Protein AF-A0A9W8YF49-F1 (afdb_monomer_lite)

Radius of gyration: 20.02 Å; chains: 1; bounding box: 45×40×52 Å

Structure (mmCIF, N/CA/C/O backbone):
data_AF-A0A9W8YF49-F1
#
_entry.id   AF-A0A9W8YF49-F1
#
loop_
_atom_site.group_PDB
_atom_site.id
_atom_site.type_symbol
_atom_site.label_atom_id
_atom_site.label_alt_id
_atom_site.label_comp_id
_atom_site.label_asym_id
_atom_site.label_entity_id
_atom_site.label_seq_id
_atom_site.pdbx_PDB_ins_code
_atom_site.Cartn_x
_atom_site.Cartn_y
_atom_site.Cartn_z
_atom_site.occupancy
_atom_site.B_iso_or_equiv
_atom_site.auth_seq_id
_atom_site.auth_comp_id
_atom_site.auth_asym_id
_atom_site.auth_atom_id
_atom_site.pdbx_PDB_model_num
ATOM 1 N N . MET A 1 1 ? -5.970 -4.754 0.853 1.00 77.06 1 MET A N 1
ATOM 2 C CA . MET A 1 1 ? -6.641 -3.494 1.248 1.00 77.06 1 MET A CA 1
ATOM 3 C C . MET A 1 1 ? -7.771 -3.787 2.220 1.00 77.06 1 MET A C 1
ATOM 5 O O . MET A 1 1 ? -8.257 -4.914 2.236 1.00 77.06 1 MET A O 1
ATOM 9 N N . GLY A 1 2 ? -8.170 -2.792 3.009 1.00 84.31 2 GLY A N 1
ATOM 10 C CA . GLY A 1 2 ? -9.180 -2.858 4.066 1.00 84.31 2 GLY A CA 1
ATOM 11 C C . GLY A 1 2 ? -10.439 -2.032 3.796 1.00 84.31 2 GLY A C 1
ATOM 12 O O . GLY A 1 2 ? -11.011 -1.509 4.737 1.00 84.31 2 GLY A O 1
ATOM 13 N N . SER A 1 3 ? -10.888 -1.872 2.551 1.00 92.50 3 SER A N 1
ATOM 14 C CA . SER A 1 3 ? -12.139 -1.161 2.240 1.00 92.50 3 SER A CA 1
ATOM 15 C C . SER A 1 3 ? -13.389 -1.880 2.772 1.00 92.50 3 SER A C 1
ATOM 17 O O . SER A 1 3 ? -13.449 -3.110 2.800 1.00 92.50 3 SER A O 1
ATOM 19 N N . ARG A 1 4 ? -14.435 -1.116 3.113 1.00 94.50 4 ARG A N 1
ATOM 20 C CA . ARG A 1 4 ? -15.766 -1.660 3.439 1.00 94.50 4 ARG A CA 1
ATOM 21 C C . ARG A 1 4 ? -16.476 -2.199 2.202 1.00 94.50 4 ARG A C 1
ATOM 23 O O . ARG A 1 4 ? -16.512 -1.523 1.175 1.00 94.50 4 ARG A O 1
ATOM 30 N N . LYS A 1 5 ? -17.125 -3.358 2.322 1.00 95.31 5 LYS A N 1
ATOM 31 C CA . LYS A 1 5 ? -18.008 -3.915 1.283 1.00 95.31 5 LYS A CA 1
ATOM 32 C C . LYS A 1 5 ? -19.136 -2.959 0.923 1.00 95.31 5 LYS A C 1
ATOM 34 O O . LYS A 1 5 ? -19.460 -2.780 -0.248 1.00 95.31 5 LYS A O 1
ATOM 39 N N . ASP A 1 6 ? -19.688 -2.314 1.941 1.00 95.56 6 ASP A N 1
ATOM 40 C CA . ASP A 1 6 ? -20.773 -1.350 1.848 1.00 95.56 6 ASP A CA 1
ATOM 41 C C . ASP A 1 6 ? -20.257 0.095 1.782 1.00 95.56 6 ASP A C 1
ATOM 43 O O . ASP A 1 6 ? -20.729 0.959 2.513 1.00 95.56 6 ASP A O 1
ATOM 47 N N . TRP A 1 7 ? -19.279 0.381 0.914 1.00 95.19 7 TRP A N 1
ATOM 48 C CA . TRP A 1 7 ? -18.617 1.696 0.821 1.00 95.19 7 TRP A CA 1
ATOM 49 C C . TRP A 1 7 ? -19.581 2.888 0.646 1.00 95.19 7 TRP A C 1
ATOM 51 O O . TRP A 1 7 ? -19.250 4.010 1.006 1.00 95.19 7 TRP A O 1
ATOM 61 N N . TRP A 1 8 ? -20.795 2.672 0.136 1.00 94.69 8 TRP A N 1
ATOM 62 C CA . TRP A 1 8 ? -21.832 3.709 0.040 1.00 94.69 8 TRP A CA 1
ATOM 63 C C . TRP A 1 8 ? -22.459 4.096 1.391 1.00 94.69 8 TRP A C 1
ATOM 65 O O . TRP A 1 8 ? -23.172 5.092 1.462 1.00 94.69 8 TRP A O 1
ATOM 75 N N . ASN A 1 9 ? -22.195 3.324 2.446 1.00 96.12 9 ASN A N 1
ATOM 76 C CA . ASN A 1 9 ? -22.523 3.612 3.843 1.00 96.12 9 ASN A CA 1
ATOM 77 C C . ASN A 1 9 ? -21.294 4.121 4.621 1.00 96.12 9 ASN A C 1
ATOM 79 O O . ASN A 1 9 ? -21.232 3.962 5.842 1.00 96.12 9 ASN A O 1
ATOM 83 N N . LEU A 1 10 ? -20.271 4.637 3.932 1.00 96.94 10 LEU A N 1
ATOM 84 C CA . LEU A 1 10 ? -19.232 5.451 4.564 1.00 96.94 10 LEU A CA 1
ATOM 85 C C . LEU A 1 10 ? -19.816 6.822 4.954 1.00 96.94 10 LEU A C 1
ATOM 87 O O . LEU A 1 10 ? -20.863 7.214 4.424 1.00 96.94 10 LEU A O 1
ATOM 91 N N . PRO A 1 11 ? -19.159 7.580 5.853 1.00 97.56 11 PRO A N 1
ATOM 92 C CA . PRO A 1 11 ? -19.595 8.935 6.172 1.00 97.56 11 PRO A CA 1
ATOM 93 C C . PRO A 1 11 ? -19.751 9.792 4.905 1.00 97.56 11 PRO A C 1
ATOM 95 O O . PRO A 1 11 ? -18.958 9.629 3.971 1.00 97.56 11 PRO A O 1
ATOM 98 N N . PRO A 1 12 ? -20.740 10.709 4.848 1.00 97.00 12 PRO A N 1
ATOM 99 C CA . PRO A 1 12 ? -21.089 11.419 3.614 1.00 97.00 12 PRO A CA 1
ATOM 100 C C . PRO A 1 12 ? -19.900 12.083 2.914 1.00 97.00 12 PRO A C 1
ATOM 102 O O . PRO A 1 12 ? -19.741 11.922 1.709 1.00 97.00 12 PRO A O 1
ATOM 105 N N . VAL A 1 13 ? -19.006 12.722 3.676 1.00 95.81 13 VAL A N 1
ATOM 106 C CA . VAL A 1 13 ? -17.803 13.380 3.139 1.00 95.81 13 VAL A CA 1
ATOM 107 C C . VAL A 1 13 ? -16.868 12.410 2.403 1.00 95.81 13 VAL A C 1
ATOM 109 O O . VAL A 1 13 ? -16.225 12.779 1.424 1.00 95.81 13 VAL A O 1
ATOM 112 N N . VAL A 1 14 ? -16.808 11.149 2.840 1.00 95.75 14 VAL A N 1
ATOM 113 C CA . VAL A 1 14 ? -15.970 10.110 2.228 1.00 95.75 14 VAL A CA 1
ATOM 114 C C . VAL A 1 14 ? -16.617 9.588 0.955 1.00 95.75 14 VAL A C 1
ATOM 116 O O . VAL A 1 14 ? -15.927 9.410 -0.046 1.00 95.75 14 VAL A O 1
ATOM 119 N N . VAL A 1 15 ? -17.936 9.369 0.969 1.00 94.81 15 VAL A N 1
ATOM 120 C CA . VAL A 1 15 ? -18.681 8.977 -0.235 1.00 94.81 15 VAL A CA 1
ATOM 121 C C . VAL A 1 15 ? -18.549 10.068 -1.294 1.00 94.81 15 VAL A C 1
ATOM 123 O O . VAL A 1 15 ? -18.151 9.773 -2.415 1.00 94.81 15 VAL A O 1
ATOM 126 N N . GLU A 1 16 ? -18.768 11.332 -0.930 1.00 93.44 16 GLU A N 1
ATOM 127 C CA . GLU A 1 16 ? -18.572 12.477 -1.824 1.00 93.44 16 GLU A CA 1
ATOM 128 C C . GLU A 1 16 ? -17.141 12.530 -2.375 1.00 93.44 16 GLU A C 1
ATOM 130 O O . GLU A 1 16 ? -16.959 12.693 -3.580 1.00 93.44 16 GLU A O 1
ATOM 135 N N . ALA A 1 17 ? -16.120 12.319 -1.537 1.00 91.38 17 ALA A N 1
ATOM 136 C CA . ALA A 1 17 ? -14.727 12.285 -1.980 1.00 91.38 17 ALA A CA 1
ATOM 137 C C . ALA A 1 17 ? -14.438 11.122 -2.942 1.00 91.38 17 ALA A C 1
ATOM 139 O O . ALA A 1 17 ? -13.774 11.325 -3.955 1.00 91.38 17 ALA A O 1
ATOM 140 N N . ILE A 1 18 ? -14.955 9.920 -2.677 1.00 90.81 18 ILE A N 1
ATOM 141 C CA . ILE A 1 18 ? -14.860 8.770 -3.590 1.00 90.81 18 ILE A CA 1
ATOM 142 C C . ILE A 1 18 ? -15.496 9.107 -4.942 1.00 90.81 18 ILE A C 1
ATOM 144 O O . ILE A 1 18 ? -14.963 8.745 -5.994 1.00 90.81 18 ILE A O 1
ATOM 148 N N . GLU A 1 19 ? -16.644 9.783 -4.921 1.00 86.62 19 GLU A N 1
ATOM 149 C CA . GLU A 1 19 ? -17.384 10.117 -6.129 1.00 86.62 19 GLU A CA 1
ATOM 150 C C . GLU A 1 19 ? -16.769 11.285 -6.913 1.00 86.62 19 GLU A C 1
ATOM 152 O O . GLU A 1 19 ? -16.833 11.267 -8.144 1.00 86.62 19 GLU A O 1
ATOM 157 N N . ALA A 1 20 ? -16.141 12.246 -6.231 1.00 84.81 20 ALA A N 1
ATOM 158 C CA . ALA A 1 20 ? -15.564 13.453 -6.822 1.00 84.81 20 ALA A CA 1
ATOM 159 C C . ALA A 1 20 ? -14.078 13.317 -7.197 1.00 84.81 20 ALA A C 1
ATOM 161 O O . ALA A 1 20 ? -13.683 13.788 -8.260 1.00 84.81 20 ALA A O 1
ATOM 162 N N . LYS A 1 21 ? -13.249 12.639 -6.387 1.00 79.50 21 LYS A N 1
ATOM 163 C CA . LYS A 1 21 ? -11.789 12.499 -6.599 1.00 79.50 21 LYS A CA 1
ATOM 164 C C . LYS A 1 21 ? -11.408 11.391 -7.591 1.00 79.50 21 LYS A C 1
ATOM 166 O O . LYS A 1 21 ? -10.312 10.838 -7.543 1.00 79.50 21 LYS A O 1
ATOM 171 N N . GLY A 1 22 ? -12.325 11.036 -8.490 1.00 67.88 22 GLY A N 1
ATOM 172 C CA . GLY A 1 22 ? -12.015 10.221 -9.661 1.00 67.88 22 GLY A CA 1
ATOM 173 C C . GLY A 1 22 ? -11.620 8.769 -9.381 1.00 67.88 22 GLY A C 1
ATOM 174 O O . GLY A 1 22 ? -10.894 8.203 -10.200 1.00 67.88 22 GLY A O 1
ATOM 175 N N . VAL A 1 23 ? -12.088 8.142 -8.288 1.00 84.19 23 VAL A N 1
ATOM 176 C CA . VAL A 1 23 ? -11.852 6.702 -8.071 1.00 84.19 23 VAL A CA 1
ATOM 177 C C . VAL A 1 23 ? -12.491 5.924 -9.231 1.00 84.19 23 VAL A C 1
ATOM 179 O O . VAL A 1 23 ? -13.719 5.896 -9.361 1.00 84.19 23 VAL A O 1
ATOM 182 N N . PRO A 1 24 ? -11.687 5.302 -10.114 1.00 82.12 24 PRO A N 1
ATOM 183 C CA . PRO A 1 24 ? -12.167 4.875 -11.425 1.00 82.12 24 PRO A CA 1
ATOM 184 C C . PRO A 1 24 ? -13.034 3.615 -11.374 1.00 82.12 24 PRO A C 1
ATOM 186 O O . PRO A 1 24 ? -13.797 3.349 -12.306 1.00 82.12 24 PRO A O 1
ATOM 189 N N . GLY A 1 25 ? -12.897 2.836 -10.307 1.00 90.00 25 GLY A N 1
ATOM 190 C CA . GLY A 1 25 ? -13.729 1.684 -10.046 1.00 90.00 25 GLY A CA 1
ATOM 191 C C . GLY A 1 25 ? -13.557 1.181 -8.624 1.00 90.00 25 GLY A C 1
ATOM 192 O O . GLY A 1 25 ? -12.469 1.242 -8.058 1.00 90.00 25 GLY A O 1
ATOM 193 N N . ILE A 1 26 ? -14.657 0.709 -8.048 1.00 92.81 26 ILE A N 1
ATOM 194 C CA . ILE A 1 26 ? -14.716 0.170 -6.691 1.00 92.81 26 ILE A CA 1
ATOM 195 C C . ILE A 1 26 ? -15.610 -1.055 -6.726 1.00 92.81 26 ILE A C 1
ATOM 197 O O . ILE A 1 26 ? -16.793 -0.961 -7.056 1.00 92.81 26 ILE A O 1
ATOM 201 N N . ARG A 1 27 ? -15.052 -2.199 -6.344 1.00 94.19 27 ARG A N 1
ATOM 202 C CA . ARG A 1 27 ? -15.807 -3.421 -6.101 1.00 94.19 27 ARG A CA 1
ATOM 203 C C . ARG A 1 27 ? -15.170 -4.157 -4.938 1.00 94.19 27 ARG A C 1
ATOM 205 O O . ARG A 1 27 ? -14.027 -4.587 -5.030 1.00 94.19 27 ARG A O 1
ATOM 212 N N . ILE A 1 28 ? -15.936 -4.306 -3.869 1.00 94.50 28 ILE A N 1
ATOM 213 C CA . ILE A 1 28 ? -15.541 -5.068 -2.693 1.00 94.50 28 ILE A CA 1
ATOM 214 C C . ILE A 1 28 ? -16.595 -6.142 -2.494 1.00 94.50 28 ILE A C 1
ATOM 216 O O . ILE A 1 28 ? -17.770 -5.833 -2.317 1.00 94.50 28 ILE A O 1
ATOM 220 N N . ASP A 1 29 ? -16.186 -7.404 -2.565 1.00 93.25 29 ASP A N 1
ATOM 221 C CA . ASP A 1 29 ? -17.120 -8.526 -2.444 1.00 93.25 29 ASP A CA 1
ATOM 222 C C . ASP A 1 29 ? -17.289 -8.984 -0.978 1.00 93.25 29 ASP A C 1
ATOM 224 O O . ASP A 1 29 ? -18.298 -9.614 -0.641 1.00 93.25 29 ASP A O 1
ATOM 228 N N . LYS A 1 30 ? -16.320 -8.674 -0.101 1.00 94.06 30 LYS A N 1
ATOM 229 C CA . LYS A 1 30 ? -16.270 -9.105 1.306 1.00 94.06 30 LYS A CA 1
ATOM 230 C C . LYS A 1 30 ? -15.676 -8.031 2.217 1.00 94.06 30 LYS A C 1
ATOM 232 O O . LYS A 1 30 ? -14.663 -7.433 1.865 1.00 94.06 30 LYS A O 1
ATOM 237 N N . ASP A 1 31 ? -16.261 -7.851 3.397 1.00 95.06 31 ASP A N 1
ATOM 238 C CA . ASP A 1 31 ? -15.638 -7.126 4.507 1.00 95.06 31 ASP A CA 1
ATOM 239 C C . ASP A 1 31 ? -14.461 -7.926 5.094 1.00 95.06 31 ASP A C 1
ATOM 241 O O . ASP A 1 31 ? -14.408 -9.154 4.997 1.00 95.06 31 ASP A O 1
ATOM 245 N N . ILE A 1 32 ? -13.547 -7.246 5.795 1.00 95.00 32 ILE A N 1
ATOM 246 C CA . ILE A 1 32 ? -12.424 -7.905 6.488 1.00 95.00 32 ILE A CA 1
ATOM 247 C C . ILE A 1 32 ? -12.911 -8.961 7.489 1.00 95.00 32 ILE A C 1
ATOM 249 O O . ILE A 1 32 ? -12.322 -10.032 7.571 1.00 95.00 32 ILE A O 1
ATOM 253 N N . SER A 1 33 ? -14.020 -8.720 8.195 1.00 95.06 33 SER A N 1
ATOM 254 C CA . SER A 1 33 ? -14.610 -9.712 9.110 1.00 95.06 33 SER A CA 1
ATOM 255 C C . SER A 1 33 ? -15.072 -10.992 8.391 1.00 95.06 33 SER A C 1
ATOM 257 O O . SER A 1 33 ? -14.883 -12.095 8.907 1.00 95.06 33 SER A O 1
ATOM 259 N N . GLU A 1 34 ? -15.620 -10.867 7.176 1.00 95.44 34 GLU A N 1
ATOM 260 C CA . GLU A 1 34 ? -15.976 -12.006 6.322 1.00 95.44 34 GLU A CA 1
ATOM 261 C C . GLU A 1 34 ? -14.715 -12.718 5.812 1.00 95.44 34 GLU A C 1
ATOM 263 O O . GLU A 1 34 ? -14.677 -13.947 5.792 1.00 95.44 34 GLU A O 1
ATOM 268 N N . ILE A 1 35 ? -13.672 -11.968 5.430 1.00 94.75 35 ILE A N 1
ATOM 269 C CA . ILE A 1 35 ? -12.381 -12.533 5.011 1.00 94.75 35 ILE A CA 1
ATOM 270 C C . ILE A 1 35 ? -11.770 -13.342 6.158 1.00 94.75 35 ILE A C 1
ATOM 272 O O . ILE A 1 35 ? -11.504 -14.522 5.957 1.00 94.75 35 ILE A O 1
ATOM 276 N N . LEU A 1 36 ? -11.636 -12.775 7.360 1.00 95.44 36 LEU A N 1
ATOM 277 C CA . LEU A 1 36 ? -11.134 -13.477 8.552 1.00 95.44 36 LEU A CA 1
ATOM 278 C C . LEU A 1 36 ? -11.906 -14.774 8.817 1.00 95.44 36 LEU A C 1
ATOM 280 O O . LEU A 1 36 ? -11.300 -15.834 8.970 1.00 95.44 36 LEU A O 1
ATOM 284 N N . SER A 1 37 ? -13.238 -14.712 8.740 1.00 94.50 37 SER A N 1
ATOM 285 C CA . SER A 1 37 ? -14.099 -15.882 8.936 1.00 94.50 37 SER A CA 1
ATOM 286 C C . SER A 1 37 ? -13.843 -16.986 7.901 1.00 94.50 37 SER A C 1
ATOM 288 O O . SER A 1 37 ? -13.934 -18.164 8.236 1.00 94.50 37 SER A O 1
ATOM 290 N N . THR A 1 38 ? -13.483 -16.648 6.653 1.00 93.44 38 THR A N 1
ATOM 291 C CA . THR A 1 38 ? -13.105 -17.664 5.644 1.00 93.44 38 THR A CA 1
ATOM 292 C C . THR A 1 38 ? -11.815 -18.402 5.986 1.00 93.44 38 THR A C 1
ATOM 294 O O . THR A 1 38 ? -11.613 -19.508 5.494 1.00 93.44 38 THR A O 1
ATOM 297 N N . GLY A 1 39 ? -10.968 -17.809 6.828 1.00 94.12 39 GLY A N 1
ATOM 298 C CA . GLY A 1 39 ? -9.789 -18.448 7.402 1.00 94.12 39 GLY A CA 1
ATOM 299 C C . GLY A 1 39 ? -9.982 -19.000 8.795 1.00 94.12 39 GLY A C 1
ATOM 300 O O . GLY A 1 39 ? -8.990 -19.195 9.486 1.00 94.12 39 GLY A O 1
ATOM 301 N N . GLU A 1 40 ? -11.233 -19.205 9.213 1.00 95.12 40 GLU A N 1
ATOM 302 C CA . GLU A 1 40 ? -11.573 -19.744 10.532 1.00 95.12 40 GLU A CA 1
ATOM 303 C C . GLU A 1 40 ? -11.069 -18.868 11.699 1.00 95.12 40 GLU A C 1
ATOM 305 O O . GLU A 1 40 ? -10.953 -19.333 12.831 1.00 95.12 40 GLU A O 1
ATOM 310 N N . VAL A 1 41 ? -10.815 -17.578 11.443 1.00 95.62 41 VAL A N 1
ATOM 311 C CA . VAL A 1 41 ? -10.494 -16.583 12.471 1.00 95.62 41 VAL A CA 1
ATOM 312 C C . VAL A 1 41 ? -11.779 -15.857 12.858 1.00 95.62 41 VAL A C 1
ATOM 314 O O . VAL A 1 41 ? -12.351 -15.125 12.049 1.00 95.62 41 VAL A O 1
ATOM 317 N N . ASP A 1 42 ? -12.240 -16.052 14.094 1.00 96.06 42 ASP A N 1
ATOM 318 C CA . ASP A 1 42 ? -13.381 -15.312 14.638 1.00 96.06 42 ASP A CA 1
ATOM 319 C C . ASP A 1 42 ? -12.960 -13.851 14.890 1.00 96.06 42 ASP A C 1
ATOM 321 O O . ASP A 1 42 ? -12.057 -13.614 15.693 1.00 96.06 42 ASP A O 1
ATOM 325 N N . PRO A 1 43 ? -13.610 -12.842 14.274 1.00 94.50 43 PRO A N 1
ATOM 326 C CA . PRO A 1 43 ? -13.317 -11.433 14.543 1.00 94.50 43 PRO A CA 1
ATOM 327 C C . PRO A 1 43 ? -13.358 -11.055 16.031 1.00 94.50 43 PRO A C 1
ATOM 329 O O . PRO A 1 43 ? -12.749 -10.065 16.429 1.00 94.50 43 PRO A O 1
ATOM 332 N N . LYS A 1 44 ? -14.056 -11.831 16.871 1.00 95.31 44 LYS A N 1
ATOM 333 C CA . LYS A 1 44 ? -14.103 -11.619 18.324 1.00 95.31 44 LYS A CA 1
ATOM 334 C C . LYS A 1 44 ? -12.797 -11.922 19.049 1.00 95.31 44 LYS A C 1
ATOM 336 O O . LYS A 1 44 ? -12.650 -11.490 20.186 1.00 95.31 44 LYS A O 1
ATOM 341 N N . THR A 1 45 ? -11.883 -12.669 18.434 1.00 96.69 45 THR A N 1
ATOM 342 C CA . THR A 1 45 ? -10.575 -12.995 19.020 1.00 96.69 45 THR A CA 1
ATOM 343 C C . THR A 1 45 ? -9.498 -11.983 18.642 1.00 96.69 45 THR A C 1
ATOM 345 O O . THR A 1 45 ? -8.329 -12.221 18.916 1.00 96.69 45 THR A O 1
ATOM 348 N N . ILE A 1 46 ? -9.857 -10.896 17.954 1.00 96.44 46 ILE A N 1
ATOM 349 C CA . ILE A 1 46 ? -8.916 -9.851 17.556 1.00 96.44 46 ILE A CA 1
ATOM 350 C C . ILE A 1 46 ? -8.824 -8.815 18.674 1.00 96.44 46 ILE A C 1
ATOM 352 O O . ILE A 1 46 ? -9.783 -8.086 18.932 1.00 96.44 46 ILE A O 1
ATOM 356 N N . ASP A 1 47 ? -7.657 -8.741 19.308 1.00 95.75 47 ASP A N 1
ATOM 357 C CA . ASP A 1 47 ? -7.391 -7.800 20.401 1.00 95.75 47 ASP A CA 1
ATOM 358 C C . ASP A 1 47 ? -7.198 -6.364 19.900 1.00 95.75 47 ASP A C 1
ATOM 360 O O . ASP A 1 47 ? -7.630 -5.418 20.550 1.00 95.75 47 ASP A O 1
ATOM 364 N N . ALA A 1 48 ? -6.581 -6.190 18.728 1.00 95.06 48 ALA A N 1
ATOM 365 C CA . ALA A 1 48 ? -6.273 -4.878 18.174 1.00 95.06 48 ALA A CA 1
ATOM 366 C C . ALA A 1 48 ? -6.299 -4.867 16.640 1.00 95.06 48 ALA A C 1
ATOM 368 O O . ALA A 1 48 ? -5.935 -5.849 15.987 1.00 95.06 48 ALA A O 1
ATOM 369 N N . VAL A 1 49 ? -6.673 -3.723 16.066 1.00 94.81 49 VAL A N 1
ATOM 370 C CA . VAL A 1 49 ? -6.487 -3.400 14.646 1.00 94.81 49 VAL A CA 1
ATOM 371 C C . VAL A 1 49 ? -5.562 -2.196 14.510 1.00 94.81 49 VAL A C 1
ATOM 373 O O . VAL A 1 49 ? -5.739 -1.190 15.191 1.00 94.81 49 VAL A O 1
ATOM 376 N N . VAL A 1 50 ? -4.575 -2.289 13.621 1.00 93.56 50 VAL A N 1
ATOM 377 C CA . VAL A 1 50 ? -3.652 -1.186 13.331 1.00 93.56 50 VAL A CA 1
ATOM 378 C C . VAL A 1 50 ? -4.097 -0.504 12.045 1.00 93.56 50 VAL A C 1
ATOM 380 O O . VAL A 1 50 ? -4.115 -1.132 10.986 1.00 93.56 50 VAL A O 1
ATOM 383 N N . TRP A 1 51 ? -4.450 0.776 12.121 1.00 93.94 51 TRP A N 1
ATOM 384 C CA . TRP A 1 51 ? -4.722 1.590 10.938 1.00 93.94 51 TRP A CA 1
ATOM 385 C C . TRP A 1 51 ? -3.442 2.301 10.508 1.00 93.94 51 TRP A C 1
ATOM 387 O O . TRP A 1 51 ? -2.928 3.150 11.235 1.00 93.94 51 TRP A O 1
ATOM 397 N N . SER A 1 52 ? -2.933 1.957 9.321 1.00 90.56 52 SER A N 1
ATOM 398 C CA . SER A 1 52 ? -1.738 2.597 8.750 1.00 90.56 52 SER A CA 1
ATOM 399 C C . SER A 1 52 ? -1.951 4.098 8.540 1.00 90.56 52 SER A C 1
ATOM 401 O O . SER A 1 52 ? -1.082 4.905 8.850 1.00 90.56 52 SER A O 1
ATOM 403 N N . HIS A 1 53 ? -3.132 4.468 8.050 1.00 92.31 53 HIS A N 1
ATOM 404 C CA . HIS A 1 53 ? -3.629 5.833 7.939 1.00 92.31 53 HIS A CA 1
ATOM 405 C C . HIS A 1 53 ? -5.162 5.814 7.824 1.00 92.31 53 HIS A C 1
ATOM 407 O O . HIS A 1 53 ? -5.793 4.759 7.882 1.00 92.31 53 HIS A O 1
ATOM 413 N N . TYR A 1 54 ? -5.777 6.990 7.697 1.00 93.94 54 TYR A N 1
ATOM 414 C CA . TYR A 1 54 ? -7.220 7.169 7.876 1.00 93.94 54 TYR A CA 1
ATOM 415 C C . TYR A 1 54 ? -8.065 6.968 6.606 1.00 93.94 54 TYR A C 1
ATOM 417 O O . TYR A 1 54 ? -9.286 7.126 6.659 1.00 93.94 54 TYR A O 1
ATOM 425 N N . HIS A 1 55 ? -7.453 6.655 5.458 1.00 94.06 55 HIS A N 1
ATOM 426 C CA . HIS A 1 55 ? -8.214 6.496 4.223 1.00 94.06 55 HIS A CA 1
ATOM 427 C C . HIS A 1 55 ? -9.170 5.303 4.287 1.00 94.06 55 HIS A C 1
ATOM 429 O O . HIS A 1 55 ? -8.921 4.273 4.916 1.00 94.06 55 HIS A O 1
ATOM 435 N N . TRP A 1 56 ? -10.286 5.456 3.582 1.00 94.38 56 TRP A N 1
ATOM 436 C CA . TRP A 1 56 ? -11.424 4.540 3.593 1.00 94.38 56 TRP A CA 1
ATOM 437 C C . TRP A 1 56 ? -11.084 3.107 3.161 1.00 94.38 56 TRP A C 1
ATOM 439 O O . TRP A 1 56 ? -11.798 2.166 3.510 1.00 94.38 56 TRP A O 1
ATOM 449 N N . ASP A 1 57 ? -10.005 2.930 2.405 1.00 93.62 57 ASP A N 1
ATOM 450 C CA . ASP A 1 57 ? -9.488 1.656 1.922 1.00 93.62 57 ASP A CA 1
ATOM 451 C C . ASP A 1 57 ? -8.486 0.980 2.868 1.00 93.62 57 ASP A C 1
ATOM 453 O O . ASP A 1 57 ? -7.993 -0.105 2.554 1.00 93.62 57 ASP A O 1
ATO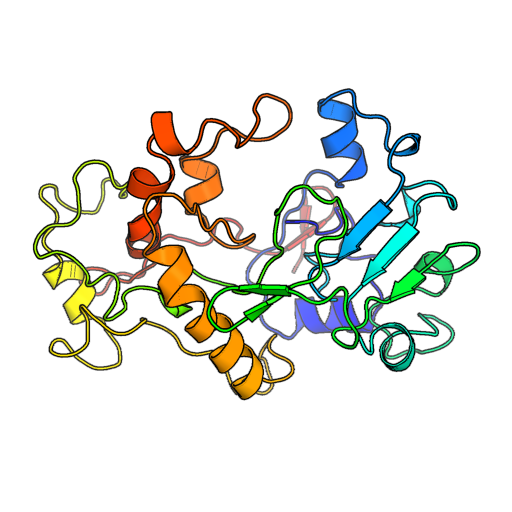M 457 N N . HIS A 1 58 ? -8.248 1.556 4.051 1.00 94.19 58 HIS A N 1
ATOM 458 C CA . HIS A 1 58 ? -7.343 1.018 5.079 1.00 94.19 58 HIS A CA 1
ATOM 459 C C . HIS A 1 58 ? -8.015 0.753 6.429 1.00 94.19 58 HIS A C 1
ATOM 461 O O . HIS A 1 58 ? -7.479 -0.007 7.231 1.00 94.19 58 HIS A O 1
ATOM 467 N N . VAL A 1 59 ? -9.197 1.324 6.676 1.00 95.19 59 VAL A N 1
ATOM 468 C CA . VAL A 1 59 ? -9.820 1.336 8.017 1.00 95.19 59 VAL A CA 1
ATOM 469 C C . VAL A 1 59 ? -10.944 0.310 8.219 1.00 95.19 59 VAL A C 1
ATOM 471 O O . VAL A 1 59 ? -11.231 -0.090 9.349 1.00 95.19 59 VAL A O 1
ATOM 474 N N . GLY A 1 60 ? -11.561 -0.176 7.140 1.00 94.81 60 GLY A N 1
ATOM 475 C CA . GLY A 1 60 ? -12.598 -1.212 7.181 1.00 94.81 60 GLY A CA 1
ATOM 476 C C . GLY A 1 60 ? -13.872 -0.814 7.920 1.00 94.81 60 GLY A C 1
ATOM 477 O O . GLY A 1 60 ? -14.186 0.359 8.100 1.00 94.81 60 GLY A O 1
ATOM 478 N N . ASN A 1 61 ? -14.661 -1.823 8.304 1.00 95.94 61 ASN A N 1
ATOM 479 C CA . ASN A 1 61 ? -15.855 -1.648 9.131 1.00 95.94 61 ASN A CA 1
ATOM 480 C C . ASN A 1 61 ? -15.556 -2.126 10.558 1.00 95.94 61 ASN A C 1
ATOM 482 O O . ASN A 1 61 ? -15.813 -3.286 10.895 1.00 95.94 61 ASN A O 1
ATOM 486 N N . ILE A 1 62 ? -15.004 -1.244 11.396 1.00 96.44 62 ILE A N 1
ATOM 487 C CA . ILE A 1 62 ? -14.616 -1.592 12.772 1.00 96.44 62 ILE A CA 1
ATOM 488 C C . ILE A 1 62 ? -15.807 -1.992 13.650 1.00 96.44 62 ILE A C 1
ATOM 490 O O . ILE A 1 62 ? -15.665 -2.777 14.583 1.00 96.44 62 ILE A O 1
ATOM 494 N N . GLN A 1 63 ? -17.019 -1.558 13.299 1.00 95.38 63 GLN A N 1
ATOM 495 C CA . GLN A 1 63 ? -18.244 -1.936 14.008 1.00 95.38 63 GLN A CA 1
ATOM 496 C C . GLN A 1 63 ? -18.583 -3.431 13.868 1.00 95.38 63 GLN A C 1
ATOM 498 O O . GLN A 1 63 ? -19.418 -3.943 14.611 1.00 95.38 63 GLN A O 1
ATOM 503 N N . ARG A 1 64 ? -17.925 -4.163 12.954 1.00 96.00 64 ARG A N 1
ATOM 504 C CA . ARG A 1 64 ? -18.021 -5.632 12.854 1.00 96.00 64 ARG A CA 1
ATOM 505 C C . ARG A 1 64 ? -17.154 -6.378 13.872 1.00 96.00 64 ARG A C 1
ATOM 507 O O . ARG A 1 64 ? -17.282 -7.595 13.978 1.00 96.00 64 ARG A O 1
ATOM 514 N N . PHE A 1 65 ? -16.309 -5.670 14.615 1.00 97.19 65 PHE A N 1
ATOM 515 C CA . PHE A 1 65 ? -15.465 -6.209 15.681 1.00 97.19 65 PHE A CA 1
ATOM 516 C C . PHE A 1 65 ? -16.064 -5.862 17.054 1.00 97.19 65 PHE A C 1
ATOM 518 O O . PHE A 1 65 ? -16.741 -4.833 17.184 1.00 97.19 65 PHE A O 1
ATOM 525 N N . PRO A 1 66 ? -15.863 -6.687 18.099 1.00 96.94 66 PRO A N 1
ATOM 526 C CA . PRO A 1 66 ? -16.375 -6.390 19.439 1.00 96.94 66 PRO A CA 1
ATOM 527 C C . PRO A 1 66 ? -15.754 -5.108 20.002 1.00 96.94 66 PRO A C 1
ATOM 529 O O . PRO A 1 66 ? -14.662 -4.724 19.597 1.00 96.94 66 PRO A O 1
ATOM 532 N N . LEU A 1 67 ? -16.417 -4.458 20.964 1.00 97.19 67 LEU A N 1
ATOM 533 C CA . LEU A 1 67 ? -15.904 -3.231 21.603 1.00 97.19 67 LEU A CA 1
ATOM 534 C C . LEU A 1 67 ? -14.556 -3.427 22.321 1.00 97.19 67 LEU A C 1
ATOM 536 O O . LEU A 1 67 ? -13.859 -2.452 22.576 1.00 97.19 67 LEU A O 1
ATOM 540 N N . SER A 1 68 ? -14.198 -4.676 22.633 1.00 96.88 68 SER A N 1
ATOM 541 C CA . SER A 1 68 ? -12.908 -5.053 23.212 1.00 96.88 68 SER A CA 1
ATOM 542 C C . SER A 1 68 ? -11.743 -5.018 22.222 1.00 96.88 68 SER A C 1
ATOM 544 O O . SER A 1 68 ? -10.611 -5.163 22.658 1.00 96.88 68 SER A O 1
ATOM 546 N N . THR A 1 69 ? -12.004 -4.886 20.916 1.00 97.69 69 THR A N 1
ATOM 547 C CA . THR A 1 69 ? -10.949 -4.713 19.915 1.00 97.69 69 THR A CA 1
ATOM 548 C C . THR A 1 69 ? -10.484 -3.262 19.919 1.00 97.69 69 THR A C 1
ATOM 550 O O . THR A 1 69 ? -11.257 -2.355 19.588 1.00 97.69 69 THR A O 1
ATOM 553 N N . ASP A 1 70 ? -9.218 -3.063 20.259 1.00 96.75 70 ASP A N 1
ATOM 554 C CA . ASP A 1 70 ? -8.576 -1.758 20.302 1.00 96.75 70 ASP A CA 1
ATOM 555 C C . ASP A 1 70 ? -8.252 -1.250 18.890 1.00 96.75 70 ASP A C 1
ATOM 557 O O . ASP A 1 70 ? -7.915 -2.017 17.986 1.00 96.75 70 ASP A O 1
ATOM 561 N N . ILE A 1 71 ? -8.318 0.068 18.700 1.00 97.25 71 ILE A N 1
ATOM 562 C CA . ILE A 1 71 ? -7.885 0.723 17.460 1.00 97.25 71 ILE A CA 1
ATOM 563 C C . ILE A 1 71 ? -6.531 1.377 17.717 1.00 97.25 71 ILE A C 1
ATOM 565 O O . ILE A 1 71 ? -6.439 2.305 18.520 1.00 97.25 71 ILE A O 1
ATOM 569 N N . VAL A 1 72 ? -5.490 0.917 17.032 1.00 95.50 72 VAL A N 1
ATOM 570 C CA . VAL A 1 72 ? -4.130 1.456 17.124 1.00 95.50 72 VAL A CA 1
ATOM 571 C C . VAL A 1 72 ? -3.884 2.395 15.946 1.00 95.50 72 VAL A C 1
ATOM 573 O O . VAL A 1 72 ? -4.028 2.005 14.787 1.00 95.50 72 VAL A O 1
ATOM 576 N N . VAL A 1 73 ? -3.519 3.639 16.247 1.00 94.62 73 VAL A N 1
ATOM 577 C CA . VAL A 1 73 ? -3.399 4.739 15.277 1.00 94.62 73 VAL A CA 1
ATOM 578 C C . VAL A 1 73 ? -2.148 5.574 15.526 1.00 94.62 73 VAL A C 1
ATOM 580 O O . VAL A 1 73 ? -1.636 5.621 16.645 1.00 94.62 73 VAL A O 1
ATOM 583 N N . GLY A 1 74 ? -1.681 6.267 14.487 1.00 91.06 74 GLY A N 1
ATOM 584 C CA . GLY A 1 74 ? -0.561 7.207 14.561 1.00 91.06 74 GLY A CA 1
ATOM 585 C C . GLY A 1 74 ? -0.847 8.475 15.377 1.00 91.06 74 GLY A C 1
ATOM 586 O O . GLY A 1 74 ? -1.996 8.865 15.587 1.00 91.06 74 GLY A O 1
ATOM 587 N N . SER A 1 75 ? 0.229 9.143 15.800 1.00 90.94 75 SER A N 1
ATOM 588 C CA . SER A 1 75 ? 0.196 10.413 16.538 1.00 90.94 75 SER A CA 1
ATOM 589 C C . SER A 1 75 ? -0.667 11.479 15.848 1.00 90.94 75 SER A C 1
ATOM 591 O O . SER A 1 75 ? -0.594 11.677 14.636 1.00 90.94 75 SER A O 1
ATOM 593 N N . GLY A 1 76 ? -1.471 12.196 16.629 1.00 93.62 76 GLY A N 1
ATOM 594 C CA . GLY A 1 76 ? -2.402 13.233 16.188 1.00 93.62 76 GLY A CA 1
ATOM 595 C C . GLY A 1 76 ? -3.804 12.730 15.837 1.00 93.62 76 GLY A C 1
ATOM 596 O O . GLY A 1 76 ? -4.708 13.558 15.699 1.00 93.62 76 GLY A O 1
ATOM 597 N N . PHE A 1 77 ? -4.024 11.415 15.728 1.00 95.94 77 PHE A N 1
ATOM 598 C CA . PHE A 1 77 ? -5.286 10.860 15.233 1.00 95.94 77 PHE A CA 1
ATOM 599 C C . PHE A 1 77 ? -6.506 11.320 16.037 1.00 95.94 77 PHE A C 1
ATOM 601 O O . PHE A 1 77 ? -7.455 11.847 15.455 1.00 95.94 77 PHE A O 1
ATOM 608 N N . LYS A 1 78 ? -6.506 11.180 17.371 1.00 96.44 78 LYS A N 1
ATOM 609 C CA . LYS A 1 78 ? -7.681 11.534 18.190 1.00 96.44 78 LYS A CA 1
ATOM 610 C C . LYS A 1 78 ? -8.046 12.999 18.021 1.00 96.44 78 LYS A C 1
ATOM 612 O O . LYS A 1 78 ? -9.218 13.327 17.870 1.00 96.44 78 LYS A O 1
ATOM 617 N N . LYS A 1 79 ? -7.043 13.877 18.013 1.00 96.38 79 LYS A N 1
ATOM 618 C CA . LYS A 1 79 ? -7.244 15.319 17.844 1.00 96.38 79 LYS A CA 1
ATOM 619 C C . LYS A 1 79 ? -7.872 15.654 16.487 1.00 96.38 79 LYS A C 1
ATOM 621 O O . LYS A 1 79 ? -8.690 16.566 16.423 1.00 96.38 79 LYS A O 1
ATOM 626 N N . SER A 1 80 ? -7.469 14.956 15.428 1.00 96.00 80 SER A N 1
ATOM 627 C CA . SER A 1 80 ? -7.906 15.247 14.059 1.00 96.00 80 SER A CA 1
ATOM 628 C C . SER A 1 80 ? -9.246 14.604 13.698 1.00 96.00 80 SER A C 1
ATOM 630 O O . SER A 1 80 ? -10.003 15.180 12.922 1.00 96.00 80 SER A O 1
ATOM 632 N N . PHE A 1 81 ? -9.549 13.428 14.253 1.00 96.81 81 PHE A N 1
ATOM 633 C CA . PHE A 1 81 ? -10.633 12.573 13.758 1.00 96.81 81 PHE A CA 1
ATOM 634 C C . PHE A 1 81 ? -11.735 12.271 14.779 1.00 96.81 81 PHE A C 1
ATOM 636 O O . PHE A 1 81 ? -12.737 11.658 14.410 1.00 96.81 81 PHE A O 1
ATOM 643 N N . THR A 1 82 ? -11.597 12.722 16.033 1.00 96.44 82 THR A N 1
ATOM 644 C CA . THR A 1 82 ? -12.657 12.609 17.048 1.00 96.44 82 THR A CA 1
ATOM 645 C C . THR A 1 82 ? -13.210 13.991 17.428 1.00 96.44 82 THR A C 1
ATOM 647 O O . THR A 1 82 ? -12.429 14.931 17.602 1.00 96.44 82 THR A O 1
ATOM 650 N N . PRO A 1 83 ? -14.538 14.155 17.576 1.00 97.31 83 PRO A N 1
ATOM 651 C CA . PRO A 1 83 ? -15.588 13.147 17.391 1.00 97.31 83 PRO A CA 1
ATOM 652 C C . PRO A 1 83 ? -15.854 12.812 15.908 1.00 97.31 83 PRO A C 1
ATOM 654 O O . PRO A 1 83 ? -15.392 13.509 15.000 1.00 97.31 83 PRO A O 1
ATOM 657 N N . GLY A 1 84 ? -16.582 11.720 15.679 1.00 97.94 84 GLY A N 1
ATOM 658 C CA . GLY A 1 84 ? -16.990 11.253 14.358 1.00 97.94 84 GLY A CA 1
ATOM 659 C C . GLY A 1 84 ? -18.299 11.889 13.880 1.00 97.94 84 GLY A C 1
ATOM 660 O O . GLY A 1 84 ? -18.834 12.815 14.484 1.00 97.94 84 GLY A O 1
ATOM 661 N N . TYR A 1 85 ? -18.834 11.393 12.770 1.00 98.25 85 TYR A N 1
ATOM 662 C CA . TYR A 1 85 ? -20.170 11.707 12.272 1.00 98.25 85 TYR A CA 1
ATOM 663 C C . TYR A 1 85 ? -21.238 10.958 13.098 1.00 98.25 85 TYR A C 1
ATOM 665 O O . TYR A 1 85 ? -21.077 9.755 13.330 1.00 98.25 85 TYR A O 1
ATOM 673 N N . PRO A 1 86 ? -22.369 11.585 13.477 1.00 97.81 86 PRO A N 1
ATOM 674 C CA . PRO A 1 86 ? -22.848 12.894 13.028 1.00 97.81 86 PRO A CA 1
ATOM 675 C C . PRO A 1 86 ? -22.378 14.095 13.858 1.00 97.81 86 PRO A C 1
ATOM 677 O O . PRO A 1 86 ? -22.684 15.221 13.466 1.00 97.81 86 PRO A O 1
ATOM 680 N N . THR A 1 87 ? -21.659 13.912 14.970 1.00 98.31 87 THR A N 1
ATOM 681 C CA . THR A 1 87 ? -21.218 15.040 15.817 1.00 98.31 87 THR A CA 1
ATOM 682 C C . THR A 1 87 ? -20.334 16.030 15.052 1.00 98.31 87 THR A C 1
ATOM 684 O O . THR A 1 87 ? -20.485 17.243 15.196 1.00 98.31 87 THR A O 1
ATOM 687 N N . ASN A 1 88 ? -19.447 15.525 14.197 1.00 98.00 88 ASN A N 1
ATOM 688 C CA . ASN A 1 88 ? -18.663 16.292 13.241 1.00 98.00 88 ASN A CA 1
ATOM 689 C C . ASN A 1 88 ? -19.064 15.902 11.810 1.00 98.00 88 ASN A C 1
ATOM 691 O O . ASN A 1 88 ? -18.725 14.822 11.327 1.00 98.00 88 ASN A O 1
ATOM 695 N N . SER A 1 89 ? -19.752 16.804 11.105 1.00 97.44 89 SER A N 1
ATOM 696 C CA . SER A 1 89 ? -20.227 16.563 9.735 1.00 97.44 89 SER A CA 1
ATOM 697 C C . SER A 1 89 ? -19.108 16.413 8.700 1.00 97.44 89 SER A C 1
ATOM 699 O O . SER A 1 89 ? -19.363 15.886 7.622 1.00 97.44 89 SER A O 1
ATOM 701 N N . ALA A 1 90 ? -17.892 16.870 9.012 1.00 96.81 90 ALA A N 1
ATOM 702 C CA . ALA A 1 90 ? -16.717 16.739 8.153 1.00 96.81 90 ALA A CA 1
ATOM 703 C C . ALA A 1 90 ? -15.852 15.513 8.498 1.00 96.81 90 ALA A C 1
ATOM 705 O O . ALA A 1 90 ? -14.810 15.317 7.877 1.00 96.81 90 ALA A O 1
ATOM 706 N N . SER A 1 91 ? -16.238 14.705 9.495 1.00 97.44 91 SER A N 1
ATOM 707 C CA . SER A 1 91 ? -15.428 13.557 9.900 1.00 97.44 91 SER A CA 1
ATOM 708 C C . SER A 1 91 ? -15.508 12.420 8.874 1.00 97.44 91 SER A C 1
ATOM 710 O O . SER A 1 91 ? -16.611 12.069 8.440 1.00 97.44 91 SER A O 1
ATOM 712 N N . PRO A 1 92 ? -14.368 11.794 8.519 1.00 96.81 92 PRO A N 1
ATOM 713 C CA . PRO A 1 92 ? -14.354 10.593 7.695 1.00 96.81 92 PRO A CA 1
ATOM 714 C C . PRO A 1 92 ? -14.715 9.314 8.471 1.00 96.81 92 PRO A C 1
ATOM 716 O O . PRO A 1 92 ? -14.750 8.240 7.873 1.00 96.81 92 PRO A O 1
ATOM 719 N N . PHE A 1 93 ? -15.009 9.416 9.772 1.00 98.12 93 PHE A N 1
ATOM 720 C CA . PHE A 1 93 ? -15.396 8.305 10.651 1.00 98.12 93 PHE A CA 1
ATOM 721 C C . PHE A 1 93 ? -16.768 8.536 11.282 1.00 98.12 93 PHE A C 1
ATOM 723 O O . PHE A 1 93 ? -17.238 9.671 11.347 1.00 98.12 93 PHE A O 1
ATOM 730 N N . TYR A 1 94 ? -17.402 7.482 11.792 1.00 98.25 94 TYR A N 1
ATOM 731 C CA . TYR A 1 94 ? -18.616 7.576 12.606 1.00 98.25 94 TYR A CA 1
ATOM 732 C C . TYR A 1 94 ? -18.293 7.714 14.097 1.00 98.25 94 TYR A C 1
ATOM 734 O O . TYR A 1 94 ? -17.327 7.139 14.582 1.00 98.25 94 TYR A O 1
ATOM 742 N N . ASP A 1 95 ? -19.149 8.389 14.870 1.00 98.25 95 ASP A N 1
ATOM 743 C CA . ASP A 1 95 ? -19.072 8.374 16.342 1.00 98.25 95 ASP A CA 1
ATOM 744 C C . ASP A 1 95 ? -19.121 6.935 16.885 1.00 98.25 95 ASP A C 1
ATOM 746 O O . ASP A 1 95 ? -18.371 6.566 17.789 1.00 98.25 95 ASP A O 1
ATOM 750 N N . ALA A 1 96 ? -19.947 6.092 16.257 1.00 97.56 96 ALA A N 1
ATOM 751 C CA . ALA A 1 96 ? -20.081 4.672 16.573 1.00 97.56 96 ALA A CA 1
ATOM 752 C C . ALA A 1 96 ? -18.806 3.847 16.301 1.00 97.56 96 ALA A C 1
ATOM 754 O O . ALA A 1 96 ? -18.673 2.743 16.832 1.00 97.56 96 ALA A O 1
ATOM 755 N N . ASP A 1 97 ? -17.862 4.357 15.500 1.00 97.38 97 ASP A N 1
ATOM 756 C CA . ASP A 1 97 ? -16.564 3.700 15.306 1.00 97.38 97 ASP A CA 1
ATOM 757 C C . ASP A 1 97 ? -15.690 3.810 16.566 1.00 97.38 97 ASP A C 1
ATOM 759 O O . ASP A 1 97 ? -14.784 3.002 16.748 1.00 97.38 97 ASP A O 1
ATOM 763 N N . PHE A 1 98 ? -15.976 4.773 17.450 1.00 97.25 98 PHE A N 1
ATOM 764 C CA . PHE A 1 98 ? -15.179 5.088 18.640 1.00 97.25 98 PHE A CA 1
ATOM 765 C C . PHE A 1 98 ? -15.908 4.811 19.961 1.00 97.25 98 PHE A C 1
ATOM 767 O O . PHE A 1 98 ? -15.264 4.555 20.979 1.00 97.25 98 PHE A O 1
ATOM 774 N N . GLU A 1 99 ? -17.241 4.880 19.972 1.00 96.81 99 GLU A N 1
ATOM 775 C CA . GLU A 1 99 ? -18.047 4.748 21.186 1.00 96.81 99 GLU A CA 1
ATOM 776 C C . GLU A 1 99 ? -17.778 3.424 21.921 1.00 96.81 99 GLU A C 1
ATOM 778 O O . GLU A 1 99 ? -17.914 2.334 21.368 1.00 96.81 99 GLU A O 1
ATOM 783 N N . GLY A 1 100 ? -17.389 3.523 23.197 1.00 96.44 100 GLY A N 1
ATOM 784 C CA . GLY A 1 100 ? -17.132 2.362 24.052 1.00 96.44 100 GLY A CA 1
ATOM 785 C C . GLY A 1 100 ? -15.866 1.565 23.717 1.00 96.44 100 GLY A C 1
ATOM 786 O O . GLY A 1 100 ? -15.682 0.499 24.301 1.00 96.44 100 GLY A O 1
ATOM 787 N N . ARG A 1 101 ? -15.004 2.058 22.815 1.00 96.56 101 ARG A N 1
ATOM 788 C CA . ARG A 1 101 ? -13.748 1.406 22.405 1.00 96.56 101 ARG A CA 1
ATOM 789 C C . ARG A 1 101 ? -12.521 2.146 22.917 1.00 96.56 101 ARG A C 1
ATOM 791 O O . ARG A 1 101 ? -12.539 3.361 23.122 1.00 96.56 101 ARG A O 1
ATOM 798 N N . THR A 1 102 ? -11.416 1.419 23.042 1.00 97.81 102 THR A N 1
ATOM 799 C CA . THR A 1 102 ? -10.103 2.029 23.257 1.00 97.81 102 THR A CA 1
ATOM 800 C C . THR A 1 102 ? -9.504 2.437 21.918 1.00 97.81 102 THR A C 1
ATOM 802 O O . THR A 1 102 ? -9.332 1.620 21.016 1.00 97.81 102 THR A O 1
ATOM 805 N N . ILE A 1 103 ? -9.113 3.704 21.814 1.00 97.56 103 ILE A N 1
ATOM 806 C CA . ILE A 1 103 ? -8.237 4.177 20.741 1.00 97.56 103 ILE A CA 1
ATOM 807 C C . ILE A 1 103 ? -6.844 4.344 21.348 1.00 97.56 103 ILE A C 1
ATOM 809 O O . ILE A 1 103 ? -6.640 5.196 22.221 1.00 97.56 103 ILE A O 1
ATOM 813 N N . GLN A 1 104 ? -5.891 3.532 20.914 1.00 95.69 104 GLN A N 1
ATOM 814 C CA . GLN A 1 104 ? -4.487 3.619 21.293 1.00 95.69 104 GLN A CA 1
ATOM 815 C C . GLN A 1 104 ? -3.742 4.480 20.269 1.00 95.69 104 GLN A C 1
ATOM 817 O O . GLN A 1 104 ? -3.515 4.072 19.136 1.00 95.69 104 GLN A O 1
ATOM 822 N N . GLU A 1 105 ? -3.374 5.695 20.668 1.00 94.38 105 GLU A N 1
ATOM 823 C CA . GLU A 1 105 ? -2.605 6.604 19.817 1.00 94.38 105 GLU A CA 1
ATOM 824 C C . GLU A 1 105 ? -1.120 6.468 20.152 1.00 94.38 105 GLU A C 1
ATOM 826 O O . GLU A 1 105 ? -0.712 6.785 21.273 1.00 94.38 105 GLU A O 1
ATOM 831 N N . ILE A 1 106 ? -0.329 5.961 19.204 1.00 91.19 106 ILE A N 1
ATOM 832 C CA . ILE A 1 106 ? 1.109 5.772 19.402 1.00 91.19 106 ILE A CA 1
ATOM 833 C C . ILE A 1 106 ? 1.836 7.115 19.322 1.00 91.19 106 ILE A C 1
ATOM 835 O O . ILE A 1 106 ? 1.533 7.974 18.492 1.00 91.19 106 ILE A O 1
ATOM 839 N N . SER A 1 107 ? 2.834 7.285 20.183 1.00 85.88 107 SER A N 1
ATOM 840 C CA . SER A 1 107 ? 3.736 8.435 20.173 1.00 85.88 107 SER A CA 1
ATOM 841 C C . SER A 1 107 ? 5.072 8.008 19.588 1.00 85.88 107 SER A C 1
ATOM 843 O O . SER A 1 107 ? 5.593 6.975 19.983 1.00 85.88 107 SER A O 1
ATOM 845 N N . PHE A 1 108 ? 5.662 8.825 18.713 1.00 85.00 108 PHE A N 1
ATOM 846 C CA . PHE A 1 108 ? 7.039 8.646 18.231 1.00 85.00 108 PHE A CA 1
ATOM 847 C C . PHE A 1 108 ? 8.066 9.408 19.086 1.00 85.00 108 PHE A C 1
ATOM 849 O O . PHE A 1 108 ? 9.135 9.791 18.608 1.00 85.00 108 PHE A O 1
ATOM 856 N N . ALA A 1 109 ? 7.756 9.614 20.369 1.00 83.56 109 ALA A N 1
ATOM 857 C CA . ALA A 1 109 ? 8.659 10.185 21.363 1.00 83.56 109 ALA A CA 1
ATOM 858 C C . ALA A 1 109 ? 8.912 9.207 22.523 1.00 83.56 109 ALA A C 1
ATOM 860 O O . ALA A 1 109 ? 8.004 8.500 22.954 1.00 83.56 109 ALA A O 1
ATOM 861 N N . GLY A 1 110 ? 10.130 9.236 23.072 1.00 82.50 110 GLY A N 1
ATOM 862 C CA . GLY A 1 110 ? 10.541 8.441 24.235 1.00 82.50 110 GLY A CA 1
ATOM 863 C C . GLY A 1 110 ? 11.489 7.284 23.901 1.00 82.50 110 GLY A C 1
ATOM 864 O O . GLY A 1 110 ? 11.849 7.068 22.747 1.00 82.50 110 GLY A O 1
ATOM 865 N N . ASP A 1 111 ? 11.890 6.540 24.933 1.00 79.50 111 ASP A N 1
ATOM 866 C CA . ASP A 1 111 ? 12.961 5.531 24.851 1.00 79.50 111 ASP A CA 1
ATOM 867 C C . ASP A 1 111 ? 12.563 4.246 24.100 1.00 79.50 111 ASP A C 1
ATOM 869 O O . ASP A 1 111 ? 13.422 3.436 23.764 1.00 79.50 111 ASP A O 1
ATOM 873 N N . GLN A 1 112 ? 11.268 4.044 23.832 1.00 79.81 112 GLN A N 1
ATOM 874 C CA . GLN A 1 112 ? 10.748 2.869 23.115 1.00 79.81 112 GLN A CA 1
ATOM 875 C C . GLN A 1 112 ? 10.779 3.025 21.587 1.00 79.81 112 GLN A C 1
ATOM 877 O O . GLN A 1 112 ? 10.430 2.093 20.866 1.00 79.81 112 GLN A O 1
ATOM 882 N N . ILE A 1 113 ? 11.174 4.197 21.083 1.00 87.56 113 ILE A N 1
ATOM 883 C CA . ILE A 1 113 ? 11.148 4.495 19.652 1.00 87.56 113 ILE A CA 1
ATOM 884 C C . ILE A 1 113 ? 12.422 4.007 18.997 1.00 87.56 113 ILE A C 1
ATOM 886 O O . ILE A 1 113 ? 13.532 4.404 19.354 1.00 87.56 113 ILE A O 1
ATOM 890 N N . LEU A 1 114 ? 12.242 3.163 17.993 1.00 86.94 114 LEU A N 1
ATOM 891 C CA . LEU A 1 114 ? 13.319 2.671 17.163 1.00 86.94 114 LEU A CA 1
ATOM 892 C C . LEU A 1 114 ? 13.562 3.663 16.029 1.00 86.94 114 LEU A C 1
ATOM 894 O O . LEU A 1 114 ? 12.637 4.276 15.493 1.00 86.94 114 LEU A O 1
ATOM 898 N N . LYS A 1 115 ? 14.823 3.790 15.628 1.00 87.56 115 LYS A N 1
ATOM 899 C CA . LYS A 1 115 ? 15.179 4.385 14.345 1.00 87.56 115 LYS A CA 1
ATOM 900 C C . LYS A 1 115 ? 15.757 3.286 13.473 1.00 87.56 115 LYS A C 1
ATOM 902 O O . LYS A 1 115 ? 16.842 2.784 13.763 1.00 87.56 115 LYS A O 1
ATOM 907 N N . ILE A 1 116 ? 15.026 2.913 12.430 1.00 84.50 116 ILE A N 1
ATOM 908 C CA . ILE A 1 116 ? 15.441 1.884 11.479 1.00 84.50 116 ILE A CA 1
ATOM 909 C C . ILE A 1 116 ? 15.665 2.589 10.142 1.00 84.50 116 ILE A C 1
ATOM 911 O O . ILE A 1 116 ? 14.748 3.193 9.585 1.00 84.50 116 ILE A O 1
ATOM 915 N N . GLY A 1 117 ? 16.908 2.578 9.656 1.00 85.62 117 GLY A N 1
ATOM 916 C CA . GLY A 1 117 ? 17.303 3.384 8.499 1.00 85.62 117 GLY A CA 1
ATOM 917 C C . GLY A 1 117 ? 16.969 4.868 8.706 1.00 85.62 117 GLY A C 1
ATOM 918 O O . GLY A 1 117 ? 17.401 5.497 9.680 1.00 85.62 117 GLY A O 1
ATOM 919 N N . GLN A 1 118 ? 16.174 5.421 7.792 1.00 86.94 118 GLN A N 1
ATOM 920 C CA . GLN A 1 118 ? 15.720 6.815 7.836 1.00 86.94 118 GLN A CA 1
ATOM 921 C C . GLN A 1 118 ? 14.374 7.007 8.555 1.00 86.94 118 GLN A C 1
ATOM 923 O O . GLN A 1 118 ? 13.947 8.144 8.732 1.00 86.94 118 GLN A O 1
ATOM 928 N N . LEU A 1 119 ? 13.727 5.927 9.001 1.00 86.75 119 LEU A N 1
ATOM 929 C CA . LEU A 1 119 ? 12.368 5.949 9.536 1.00 86.75 119 LEU A CA 1
ATOM 930 C C . LEU A 1 119 ? 12.349 5.772 11.056 1.00 86.75 119 LEU A C 1
ATOM 932 O O . LEU A 1 119 ? 13.161 5.045 11.637 1.00 86.75 119 LEU A O 1
ATOM 936 N N . GLN A 1 120 ? 11.391 6.435 11.701 1.00 88.00 120 GLN A N 1
ATOM 937 C CA . GLN A 1 120 ? 11.023 6.139 13.082 1.00 88.00 120 GLN A CA 1
ATOM 938 C C . GLN A 1 120 ? 10.044 4.966 13.091 1.00 88.00 120 GLN A C 1
ATOM 940 O O . GLN A 1 120 ? 9.141 4.905 12.261 1.00 88.00 120 GLN A O 1
ATOM 945 N N . ALA A 1 121 ? 10.215 4.050 14.036 1.00 86.94 121 ALA A N 1
ATOM 946 C CA . ALA A 1 121 ? 9.368 2.878 14.176 1.00 86.94 121 ALA A CA 1
ATOM 947 C C . ALA A 1 121 ? 8.967 2.667 15.638 1.00 86.94 121 ALA A C 1
ATOM 949 O O . ALA A 1 121 ? 9.734 2.932 16.567 1.00 86.94 121 ALA A O 1
ATOM 950 N N . PHE A 1 122 ? 7.751 2.167 15.816 1.00 87.06 122 PHE A N 1
ATOM 951 C CA . PHE A 1 122 ? 7.222 1.691 17.085 1.00 87.06 122 PHE A CA 1
ATOM 952 C C . PHE A 1 122 ? 6.802 0.236 16.881 1.00 87.06 122 PHE A C 1
ATOM 954 O O . PHE A 1 122 ? 5.908 -0.039 16.082 1.00 87.06 122 PHE A O 1
ATOM 961 N N . ASP A 1 123 ? 7.470 -0.689 17.566 1.00 87.25 123 ASP A N 1
ATOM 962 C CA . ASP A 1 123 ? 7.195 -2.121 17.440 1.00 87.25 123 ASP A CA 1
ATOM 963 C C . ASP A 1 123 ? 6.068 -2.521 18.401 1.00 87.25 123 ASP A C 1
ATOM 965 O O . ASP A 1 123 ? 6.306 -2.837 19.567 1.00 87.25 123 ASP A O 1
ATOM 969 N N . TYR A 1 124 ? 4.825 -2.442 17.918 1.00 86.62 124 TYR A N 1
ATOM 970 C CA . TYR A 1 124 ? 3.631 -2.707 18.725 1.00 86.62 124 TYR A CA 1
ATOM 971 C C . TYR A 1 124 ? 3.549 -4.166 19.201 1.00 86.62 124 TYR A C 1
ATOM 973 O O . TYR A 1 124 ? 3.189 -4.417 20.351 1.00 86.62 124 TYR A O 1
ATOM 981 N N . PHE A 1 125 ? 3.891 -5.125 18.336 1.00 85.88 125 PHE A N 1
ATOM 982 C CA . PHE A 1 125 ? 3.795 -6.558 18.639 1.00 85.88 125 PHE A CA 1
ATOM 983 C C . PHE A 1 125 ? 5.102 -7.157 19.179 1.00 85.88 125 PHE A C 1
ATOM 985 O O . PHE A 1 125 ? 5.094 -8.281 19.683 1.00 85.88 125 PHE A O 1
ATOM 992 N N . GLY A 1 126 ? 6.219 -6.429 19.101 1.00 84.81 126 GLY A N 1
ATOM 993 C CA . GLY A 1 126 ? 7.543 -6.959 19.432 1.00 84.81 126 GLY A CA 1
ATOM 994 C C . GLY A 1 126 ? 8.065 -7.954 18.390 1.00 84.81 126 GLY A C 1
ATOM 995 O O . GLY A 1 126 ? 8.946 -8.760 18.702 1.00 84.81 126 GLY A O 1
ATOM 996 N N . ASP A 1 127 ? 7.483 -7.958 17.188 1.00 80.94 127 ASP A N 1
ATOM 997 C CA . ASP A 1 127 ? 7.752 -8.927 16.121 1.00 80.94 127 ASP A CA 1
ATOM 998 C C . ASP A 1 127 ? 8.498 -8.319 14.925 1.00 80.94 127 ASP A C 1
ATOM 1000 O O . ASP A 1 127 ? 8.777 -9.024 13.952 1.00 80.94 127 ASP A O 1
ATOM 1004 N N . GLN A 1 128 ? 8.874 -7.036 15.024 1.00 75.81 128 GLN A N 1
ATOM 1005 C CA . GLN A 1 128 ? 9.623 -6.277 14.017 1.00 75.81 128 GLN A CA 1
ATOM 1006 C C . GLN A 1 128 ? 8.880 -6.097 12.682 1.00 75.81 128 GLN A C 1
ATOM 1008 O O . GLN A 1 128 ? 9.493 -5.725 11.677 1.00 75.81 128 GLN A O 1
ATOM 1013 N N . SER A 1 129 ? 7.562 -6.318 12.648 1.00 74.75 129 SER A N 1
ATOM 1014 C CA . SER A 1 129 ? 6.728 -5.924 11.513 1.00 74.75 129 SER A CA 1
ATOM 1015 C C . SER A 1 129 ? 6.540 -4.399 11.472 1.00 74.75 129 SER A C 1
ATOM 1017 O O . SER A 1 129 ? 6.507 -3.722 12.497 1.00 74.75 129 SER A O 1
ATOM 1019 N N . CYS A 1 130 ? 6.468 -3.825 10.268 1.00 71.44 130 CYS A N 1
ATOM 1020 C CA . CYS A 1 130 ? 6.275 -2.386 10.045 1.00 71.44 130 CYS A CA 1
ATOM 1021 C C . CYS A 1 130 ? 5.139 -2.159 9.035 1.00 71.44 130 CYS A C 1
ATOM 1023 O O . CYS A 1 130 ? 4.944 -2.971 8.129 1.00 71.44 130 CYS A O 1
ATOM 1025 N N . GLY A 1 131 ? 4.385 -1.067 9.203 1.00 70.88 131 GLY A N 1
ATOM 1026 C CA . GLY A 1 131 ? 3.186 -0.750 8.417 1.00 70.88 131 GLY A CA 1
ATOM 1027 C C . GLY A 1 131 ? 3.394 0.285 7.302 1.00 70.88 131 GLY A C 1
ATOM 1028 O O . GLY A 1 131 ? 4.371 1.023 7.307 1.00 70.88 131 GLY A O 1
ATOM 1029 N N . ASP A 1 132 ? 2.437 0.290 6.369 1.00 68.25 132 ASP A N 1
ATOM 1030 C CA . ASP A 1 132 ? 2.366 0.960 5.055 1.00 68.25 132 ASP A CA 1
ATOM 1031 C C . ASP A 1 132 ? 2.886 2.414 4.958 1.00 68.25 132 ASP A C 1
ATOM 1033 O O . ASP A 1 132 ? 2.582 3.257 5.798 1.00 68.25 132 ASP A O 1
ATOM 1037 N N . ILE A 1 133 ? 3.613 2.714 3.873 1.00 77.81 133 ILE A N 1
ATOM 1038 C CA . ILE A 1 133 ? 4.293 4.000 3.610 1.00 77.81 133 ILE A CA 1
ATOM 1039 C C . ILE A 1 133 ? 3.978 4.545 2.201 1.00 77.81 133 ILE A C 1
ATOM 1041 O O . ILE A 1 133 ? 4.170 5.733 1.934 1.00 77.81 133 ILE A O 1
ATOM 1045 N N . SER A 1 134 ? 3.514 3.713 1.259 1.00 86.69 134 SER A N 1
ATOM 1046 C CA . SER A 1 134 ? 3.472 4.086 -0.161 1.00 86.69 134 SER A CA 1
ATOM 1047 C C . SER A 1 134 ? 2.268 3.509 -0.901 1.00 86.69 134 SER A C 1
ATOM 1049 O O . SER A 1 134 ? 1.843 2.386 -0.666 1.00 86.69 134 SER A O 1
ATOM 1051 N N . HIS A 1 135 ? 1.755 4.276 -1.866 1.00 87.88 135 HIS A N 1
ATOM 1052 C CA . HIS A 1 135 ? 0.574 3.910 -2.647 1.00 87.88 135 HIS A CA 1
ATOM 1053 C C . HIS A 1 135 ? 0.888 3.208 -3.974 1.00 87.88 135 HIS A C 1
ATOM 1055 O O . HIS A 1 135 ? -0.023 2.683 -4.598 1.00 87.88 135 HIS A O 1
ATOM 1061 N N . PHE A 1 136 ? 2.125 3.223 -4.477 1.00 93.38 136 PHE A N 1
ATOM 1062 C CA . PHE A 1 136 ? 2.424 2.578 -5.760 1.00 93.38 136 PHE A CA 1
ATOM 1063 C C . PHE A 1 136 ? 3.924 2.299 -5.922 1.00 93.38 136 PHE A C 1
ATOM 1065 O O . PHE A 1 136 ? 4.717 3.214 -5.703 1.00 93.38 136 PHE A O 1
ATOM 1072 N N . PRO A 1 137 ? 4.364 1.111 -6.393 1.00 95.75 137 PRO A N 1
ATOM 1073 C CA . PRO A 1 137 ? 5.795 0.815 -6.497 1.00 95.75 137 PRO A CA 1
ATOM 1074 C C . PRO A 1 137 ? 6.590 1.804 -7.352 1.00 95.75 137 PRO A C 1
ATOM 1076 O O . PRO A 1 137 ? 7.741 2.110 -7.051 1.00 95.75 137 PRO A O 1
ATOM 1079 N N . GLY A 1 138 ? 5.966 2.380 -8.384 1.00 96.00 138 GLY A N 1
ATOM 1080 C CA . GLY A 1 138 ? 6.601 3.394 -9.224 1.00 96.00 138 GLY A CA 1
ATOM 1081 C C . GLY A 1 138 ? 6.933 4.714 -8.509 1.00 96.00 138 GLY A C 1
ATOM 1082 O O . GLY A 1 138 ? 7.629 5.534 -9.107 1.00 96.00 138 GLY A O 1
ATOM 1083 N N . THR A 1 139 ? 6.470 4.952 -7.273 1.00 95.12 139 THR A N 1
ATOM 1084 C CA . THR A 1 139 ? 6.872 6.132 -6.477 1.00 95.12 139 THR A CA 1
ATOM 1085 C C . THR A 1 139 ? 8.186 5.923 -5.726 1.00 95.12 139 THR A C 1
ATOM 1087 O O . THR A 1 139 ? 8.812 6.901 -5.336 1.00 95.12 139 THR A O 1
ATOM 1090 N N . TYR A 1 140 ? 8.632 4.675 -5.537 1.00 95.06 140 TYR A N 1
ATOM 1091 C CA . TYR A 1 140 ? 9.913 4.354 -4.889 1.00 95.06 140 TYR A CA 1
ATOM 1092 C C . TYR A 1 140 ? 10.810 3.422 -5.711 1.00 95.06 140 TYR A C 1
ATOM 1094 O O . TYR A 1 140 ? 11.871 3.039 -5.233 1.00 95.06 140 TYR A O 1
ATOM 1102 N N . ARG A 1 141 ? 10.439 3.075 -6.950 1.00 96.62 141 ARG A N 1
ATOM 1103 C CA . ARG A 1 141 ? 11.270 2.299 -7.883 1.00 96.62 141 ARG A CA 1
ATOM 1104 C C . ARG A 1 141 ? 11.290 2.941 -9.277 1.00 96.62 141 ARG A C 1
ATOM 1106 O O . ARG A 1 141 ? 10.243 3.378 -9.762 1.00 96.62 141 ARG A O 1
ATOM 1113 N N . PRO A 1 142 ? 12.440 2.947 -9.979 1.00 97.69 142 PRO A N 1
ATOM 1114 C CA . PRO A 1 142 ? 13.771 2.532 -9.518 1.00 97.69 142 PRO A CA 1
ATOM 1115 C C . PRO A 1 142 ? 14.441 3.570 -8.603 1.00 97.69 142 PRO A C 1
ATOM 1117 O O . PRO A 1 142 ? 14.006 4.715 -8.521 1.00 97.69 142 PRO A O 1
ATOM 1120 N N . THR A 1 143 ? 15.555 3.200 -7.970 1.00 97.00 143 THR A N 1
ATOM 1121 C CA . THR A 1 143 ? 16.383 4.118 -7.162 1.00 97.00 143 THR A CA 1
ATOM 1122 C C . THR A 1 143 ? 17.864 3.959 -7.495 1.00 97.00 143 THR A C 1
ATOM 1124 O O . THR A 1 143 ? 18.252 3.068 -8.247 1.00 97.00 143 THR A O 1
ATOM 1127 N N . ASN A 1 144 ? 18.730 4.804 -6.928 1.00 95.94 144 ASN A N 1
ATOM 1128 C CA . ASN A 1 144 ? 20.178 4.579 -7.006 1.00 95.94 144 ASN A CA 1
ATOM 1129 C C . ASN A 1 144 ? 20.628 3.350 -6.189 1.00 95.94 144 ASN A C 1
ATOM 1131 O O . ASN A 1 144 ? 21.696 2.815 -6.471 1.00 95.94 144 ASN A O 1
ATOM 1135 N N . HIS A 1 145 ? 19.834 2.905 -5.206 1.00 96.06 145 HIS A N 1
ATOM 1136 C CA . HIS A 1 145 ? 20.121 1.704 -4.412 1.00 96.06 145 HIS A CA 1
ATOM 1137 C C . HIS A 1 145 ? 19.797 0.427 -5.192 1.00 96.06 145 HIS A C 1
ATOM 1139 O O . HIS A 1 145 ? 20.570 -0.527 -5.153 1.00 96.06 145 HIS A O 1
ATOM 1145 N N . VAL A 1 146 ? 18.696 0.436 -5.954 1.00 97.38 146 VAL A N 1
ATOM 1146 C CA . VAL A 1 146 ? 18.337 -0.634 -6.896 1.00 97.38 146 VAL A CA 1
ATOM 1147 C C . VAL A 1 146 ? 18.039 -0.033 -8.269 1.00 97.38 146 VAL A C 1
ATOM 1149 O O . VAL A 1 146 ? 16.882 0.271 -8.593 1.00 97.38 146 VAL A O 1
ATOM 1152 N N . PRO A 1 147 ? 19.076 0.170 -9.101 1.00 97.62 147 PRO A N 1
ATOM 1153 C CA . PRO A 1 147 ? 18.868 0.641 -10.454 1.00 97.62 147 PRO A CA 1
ATOM 1154 C C . PRO A 1 147 ? 18.153 -0.410 -11.304 1.00 97.62 147 PRO A C 1
ATOM 1156 O O . PRO A 1 147 ? 18.414 -1.608 -11.189 1.00 97.62 147 PRO A O 1
ATOM 1159 N N . MET A 1 148 ? 17.308 0.037 -12.231 1.00 98.19 148 MET A N 1
ATOM 1160 C CA . MET A 1 148 ? 16.693 -0.847 -13.220 1.00 98.19 148 MET A CA 1
ATOM 1161 C C . MET A 1 148 ? 17.793 -1.542 -14.045 1.00 98.19 148 MET A C 1
ATOM 1163 O O . MET A 1 148 ? 18.672 -0.851 -14.583 1.00 98.19 148 MET A O 1
ATOM 1167 N N . PRO A 1 149 ? 17.796 -2.882 -14.160 1.00 97.62 149 PRO A N 1
ATOM 1168 C CA . PRO A 1 149 ? 18.808 -3.604 -14.930 1.00 97.62 149 PRO A CA 1
ATOM 1169 C C . PRO A 1 149 ? 18.646 -3.348 -16.435 1.00 97.62 149 PRO A C 1
ATOM 1171 O O . PRO A 1 149 ? 17.631 -2.822 -16.876 1.00 97.62 149 PRO A O 1
ATOM 1174 N N . GLU A 1 150 ? 19.649 -3.685 -17.249 1.00 97.50 150 GLU A N 1
ATOM 1175 C CA . GLU A 1 150 ? 19.555 -3.524 -18.716 1.00 97.50 150 GLU A CA 1
ATOM 1176 C C . GLU A 1 150 ? 18.513 -4.456 -19.339 1.00 97.50 150 GLU A C 1
ATOM 1178 O O . GLU A 1 150 ? 17.818 -4.086 -20.283 1.00 97.50 150 GLU A O 1
ATOM 1183 N N . THR A 1 151 ? 18.387 -5.652 -18.770 1.00 98.12 151 THR A N 1
ATOM 1184 C CA . THR A 1 151 ? 17.342 -6.627 -19.076 1.00 98.12 151 THR A CA 1
ATOM 1185 C C . THR A 1 151 ? 16.606 -6.939 -17.780 1.00 98.12 151 THR A C 1
ATOM 1187 O O . THR A 1 151 ? 17.250 -7.239 -16.774 1.00 98.12 151 THR A O 1
ATOM 1190 N N . ILE A 1 152 ? 15.278 -6.831 -17.784 1.00 98.25 152 ILE A N 1
ATOM 1191 C CA . ILE A 1 152 ? 14.447 -7.143 -16.617 1.00 98.25 152 ILE A CA 1
ATOM 1192 C C . ILE A 1 152 ? 14.590 -8.643 -16.290 1.00 98.25 152 ILE A C 1
ATOM 1194 O O . ILE A 1 152 ? 14.578 -9.449 -17.227 1.00 98.25 152 ILE A O 1
ATOM 1198 N N . PRO A 1 153 ? 14.754 -9.035 -15.007 1.00 97.56 153 PRO A N 1
ATOM 1199 C CA . PRO A 1 153 ? 14.925 -10.435 -14.627 1.00 97.56 153 PRO A CA 1
ATOM 1200 C C . PRO A 1 153 ? 13.772 -11.304 -15.130 1.00 97.56 153 PRO A C 1
ATOM 1202 O O . PRO A 1 153 ? 12.607 -10.920 -15.030 1.00 97.56 153 PRO A O 1
ATOM 1205 N N . SER A 1 154 ? 14.092 -12.492 -15.642 1.00 96.62 154 SER A N 1
ATOM 1206 C CA . SER A 1 154 ? 13.109 -13.437 -16.196 1.00 96.62 154 SER A CA 1
ATOM 1207 C C . SER A 1 154 ? 12.075 -13.926 -15.180 1.00 96.62 154 SER A C 1
ATOM 1209 O O . SER A 1 154 ? 10.992 -14.373 -15.547 1.00 96.62 154 SER A O 1
ATOM 1211 N N . GLU A 1 155 ? 12.416 -13.848 -13.900 1.00 96.62 155 GLU A N 1
ATOM 1212 C CA . GLU A 1 155 ? 11.593 -14.213 -12.760 1.00 96.62 155 GLU A CA 1
ATOM 1213 C C . GLU A 1 155 ? 10.526 -13.154 -12.467 1.00 96.62 155 GLU A C 1
ATOM 1215 O O . GLU A 1 155 ? 9.506 -13.480 -11.860 1.00 96.62 155 GLU A O 1
ATOM 1220 N N . THR A 1 156 ? 10.725 -11.902 -12.902 1.00 97.62 156 THR A N 1
ATOM 1221 C CA . THR A 1 156 ? 9.702 -10.861 -12.776 1.00 97.62 156 THR A CA 1
ATOM 1222 C C . THR A 1 156 ? 8.447 -11.291 -13.528 1.00 97.62 156 THR A C 1
ATOM 1224 O O . THR A 1 156 ? 8.487 -11.594 -14.722 1.00 97.62 156 THR A O 1
ATOM 1227 N N . LYS A 1 157 ? 7.303 -11.275 -12.841 1.00 96.81 157 LYS A N 1
ATOM 1228 C CA . LYS A 1 157 ? 6.006 -11.537 -13.467 1.00 96.81 157 LYS A CA 1
ATOM 1229 C C . LYS A 1 157 ? 5.635 -10.362 -14.368 1.00 96.81 157 LYS A C 1
ATOM 1231 O O . LYS A 1 157 ? 5.189 -9.327 -13.888 1.00 96.81 157 LYS A O 1
ATOM 1236 N N . LEU A 1 158 ? 5.855 -10.513 -15.669 1.00 97.12 158 LEU A N 1
ATOM 1237 C CA . LEU A 1 158 ? 5.473 -9.539 -16.689 1.00 97.12 158 LEU A CA 1
ATOM 1238 C C . LEU A 1 158 ? 4.350 -10.097 -17.564 1.00 97.12 158 LEU A C 1
ATOM 1240 O O . LEU A 1 158 ? 4.300 -11.297 -17.838 1.00 97.12 158 LEU A O 1
ATOM 1244 N N . ASP A 1 159 ? 3.469 -9.214 -18.025 1.00 95.81 159 ASP A N 1
ATOM 1245 C CA . ASP A 1 159 ? 2.387 -9.553 -18.942 1.00 95.81 159 ASP A CA 1
ATOM 1246 C C . ASP A 1 159 ? 2.930 -10.129 -20.256 1.00 95.81 159 ASP A C 1
ATOM 1248 O O . ASP A 1 159 ? 3.943 -9.672 -20.786 1.00 95.81 159 ASP A O 1
ATOM 1252 N N . HIS A 1 160 ? 2.179 -11.045 -20.874 1.00 93.94 160 HIS A N 1
ATOM 1253 C CA . HIS A 1 160 ? 2.531 -11.650 -22.168 1.00 93.94 160 HIS A CA 1
ATOM 1254 C C . HIS A 1 160 ? 2.742 -10.640 -23.311 1.00 93.94 160 HIS A C 1
ATOM 1256 O O . HIS A 1 160 ? 3.374 -10.969 -24.313 1.00 93.94 160 HIS A O 1
ATOM 1262 N N . ARG A 1 161 ? 2.209 -9.416 -23.178 1.00 93.75 161 ARG A N 1
ATOM 1263 C CA . ARG A 1 161 ? 2.403 -8.319 -24.143 1.00 93.75 161 ARG A CA 1
ATOM 1264 C C . ARG A 1 161 ? 3.836 -7.773 -24.150 1.00 93.75 161 ARG A C 1
ATOM 1266 O O . ARG A 1 161 ? 4.207 -7.069 -25.086 1.00 93.75 161 ARG A O 1
ATOM 1273 N N . ILE A 1 162 ? 4.614 -8.045 -23.104 1.00 95.38 162 ILE A N 1
ATOM 1274 C CA . ILE A 1 162 ? 5.986 -7.571 -22.951 1.00 95.38 162 ILE A CA 1
ATOM 1275 C C . ILE A 1 162 ? 6.933 -8.660 -23.476 1.00 95.38 162 ILE A C 1
ATOM 1277 O O . ILE A 1 162 ? 6.854 -9.807 -23.031 1.00 95.38 162 ILE A O 1
ATOM 1281 N N . PRO A 1 163 ? 7.829 -8.339 -24.428 1.00 93.94 163 PRO A N 1
ATOM 1282 C CA . PRO A 1 163 ? 8.729 -9.327 -25.007 1.00 93.94 163 PRO A CA 1
ATOM 1283 C C . PRO A 1 163 ? 9.734 -9.844 -23.973 1.00 93.94 163 PRO A C 1
ATOM 1285 O O . PRO A 1 163 ? 10.161 -9.112 -23.081 1.00 93.94 163 PRO A O 1
ATOM 1288 N N . GLN A 1 164 ? 10.137 -11.103 -24.142 1.00 93.44 164 GLN A N 1
ATOM 1289 C CA . GLN A 1 164 ? 11.167 -11.763 -23.344 1.00 93.44 164 GLN A CA 1
ATOM 1290 C C . GLN A 1 164 ? 12.308 -12.230 -24.270 1.00 93.44 164 GLN A C 1
ATOM 1292 O O . GLN A 1 164 ? 12.016 -12.890 -25.271 1.00 93.44 164 GLN A O 1
ATOM 1297 N N . PRO A 1 165 ? 13.589 -11.915 -23.979 1.00 95.56 165 PRO A N 1
ATOM 1298 C CA . PRO A 1 165 ? 14.067 -11.093 -22.862 1.00 95.56 165 PRO A CA 1
ATOM 1299 C C . PRO A 1 165 ? 13.571 -9.643 -22.954 1.00 95.56 165 PRO A C 1
ATOM 1301 O O . PRO A 1 165 ? 13.431 -9.100 -24.049 1.00 95.56 165 PRO A O 1
ATOM 1304 N N . CYS A 1 166 ? 13.294 -9.032 -21.802 1.00 97.31 166 CYS A N 1
ATOM 1305 C CA . CYS A 1 166 ? 12.694 -7.704 -21.715 1.00 97.31 166 CYS A CA 1
ATOM 1306 C C . CYS A 1 166 ? 13.768 -6.619 -21.507 1.00 97.31 166 CYS A C 1
ATOM 1308 O O . CYS A 1 166 ? 14.263 -6.469 -20.387 1.00 97.31 166 CYS A O 1
ATOM 1310 N N . PRO A 1 167 ? 14.161 -5.849 -22.539 1.00 96.75 167 PRO A N 1
ATOM 1311 C CA . PRO A 1 167 ? 15.109 -4.759 -22.352 1.00 96.75 167 PRO A CA 1
ATOM 1312 C C . PRO A 1 167 ? 14.444 -3.591 -21.619 1.00 96.75 167 PRO A C 1
ATOM 1314 O O . PRO A 1 167 ? 13.318 -3.197 -21.933 1.00 96.75 167 PRO A O 1
ATOM 1317 N N . CYS A 1 168 ? 15.159 -2.967 -20.683 1.00 96.12 168 CYS A N 1
ATOM 1318 C CA . CYS A 1 168 ? 14.611 -1.852 -19.907 1.00 96.12 168 CYS A CA 1
ATOM 1319 C C . CYS A 1 168 ? 14.282 -0.617 -20.753 1.00 96.12 168 CYS A C 1
ATOM 1321 O O . CYS A 1 168 ? 13.471 0.211 -20.342 1.00 96.12 168 CYS A O 1
ATOM 1323 N N . THR A 1 169 ? 14.862 -0.508 -21.954 1.00 95.38 169 THR A N 1
ATOM 1324 C CA . THR A 1 169 ? 14.602 0.575 -22.915 1.00 95.38 169 THR A CA 1
ATOM 1325 C C . THR A 1 169 ? 13.132 0.715 -23.293 1.00 95.38 169 THR A C 1
ATOM 1327 O O . THR A 1 169 ? 12.702 1.811 -23.648 1.00 95.38 169 THR A O 1
ATOM 1330 N N . LEU A 1 170 ? 12.346 -0.356 -23.153 1.00 94.81 170 LEU A N 1
ATOM 1331 C CA . LEU A 1 170 ? 10.896 -0.329 -23.334 1.00 94.81 170 LEU A CA 1
ATOM 1332 C C . LEU A 1 170 ? 10.186 0.606 -22.349 1.00 94.81 170 LEU A C 1
ATOM 1334 O O . LEU A 1 170 ? 9.196 1.230 -22.719 1.00 94.81 170 LEU A O 1
ATOM 1338 N N . PHE A 1 171 ? 10.708 0.727 -21.127 1.00 95.19 171 PHE A N 1
ATOM 1339 C CA . PHE A 1 171 ? 10.113 1.526 -20.055 1.00 95.19 171 PHE A CA 1
ATOM 1340 C C . PHE A 1 171 ? 10.873 2.831 -19.822 1.00 95.19 171 PHE A C 1
ATOM 1342 O O . PHE A 1 171 ? 10.265 3.870 -19.576 1.00 95.19 171 PHE A O 1
ATOM 1349 N N . THR A 1 172 ? 12.202 2.840 -19.991 1.00 95.12 172 THR A N 1
ATOM 1350 C CA . THR A 1 172 ? 12.975 4.083 -19.829 1.00 95.12 172 THR A CA 1
ATOM 1351 C C . THR A 1 172 ? 12.600 5.153 -20.855 1.00 95.12 172 THR A C 1
ATOM 1353 O O . THR A 1 172 ? 12.775 6.342 -20.585 1.00 95.12 172 THR A O 1
ATOM 1356 N N . ALA A 1 173 ? 12.029 4.753 -21.996 1.00 92.06 173 ALA A N 1
ATOM 1357 C CA . ALA A 1 173 ? 11.507 5.656 -23.015 1.00 92.06 173 ALA A CA 1
ATOM 1358 C C . ALA A 1 173 ? 10.321 6.516 -22.535 1.00 92.06 173 ALA A C 1
ATOM 1360 O O . ALA A 1 173 ? 10.163 7.632 -23.026 1.00 92.06 173 ALA A O 1
ATOM 1361 N N . CYS A 1 174 ? 9.506 6.036 -21.586 1.00 92.81 174 CYS A N 1
ATOM 1362 C CA . CYS A 1 174 ? 8.349 6.772 -21.059 1.00 92.81 174 CYS A CA 1
ATOM 1363 C C . CYS A 1 174 ? 8.610 7.429 -19.695 1.00 92.81 174 CYS A C 1
ATOM 1365 O O . CYS A 1 174 ? 7.686 7.943 -19.068 1.00 92.81 174 CYS A O 1
ATOM 1367 N N . HIS A 1 175 ? 9.852 7.405 -19.207 1.00 95.69 175 HIS A N 1
ATOM 1368 C CA . HIS A 1 175 ? 10.182 7.944 -17.895 1.00 95.69 175 HIS A CA 1
ATOM 1369 C C . HIS A 1 175 ? 10.092 9.485 -17.877 1.00 95.69 175 HIS A C 1
ATOM 1371 O O . HIS A 1 175 ? 10.740 10.142 -18.700 1.00 95.69 175 HIS A O 1
ATOM 1377 N N . PRO A 1 176 ? 9.388 10.104 -16.908 1.00 94.62 176 PRO A N 1
ATOM 1378 C CA . PRO A 1 176 ? 9.090 11.541 -16.946 1.00 94.62 176 PRO A CA 1
ATOM 1379 C C . PRO A 1 176 ? 10.320 12.441 -16.793 1.00 94.62 176 PRO A C 1
ATOM 1381 O O . PRO A 1 176 ? 10.320 13.578 -17.254 1.00 94.62 176 PRO A O 1
ATOM 1384 N N . ARG A 1 177 ? 11.401 11.934 -16.186 1.00 95.06 177 ARG A N 1
ATOM 1385 C CA . ARG A 1 177 ? 12.688 12.653 -16.061 1.00 95.06 177 ARG A CA 1
ATOM 1386 C C . ARG A 1 177 ? 13.691 12.339 -17.183 1.00 95.06 177 ARG A C 1
ATOM 1388 O O . ARG A 1 177 ? 14.869 12.674 -17.068 1.00 95.06 177 ARG A O 1
ATOM 1395 N N . GLY A 1 178 ? 13.243 11.673 -18.247 1.00 93.69 178 GLY A N 1
ATOM 1396 C CA . GLY A 1 178 ? 14.058 11.297 -19.402 1.00 93.69 178 GLY A CA 1
ATOM 1397 C C . GLY A 1 178 ? 14.952 10.062 -19.190 1.00 93.69 178 GLY A C 1
ATOM 1398 O O . GLY A 1 178 ? 15.152 9.604 -18.059 1.00 93.69 178 GLY A O 1
ATOM 1399 N N . PRO A 1 179 ? 15.534 9.521 -20.278 1.00 89.06 179 PRO A N 1
ATOM 1400 C CA . PRO A 1 179 ? 16.184 8.205 -20.289 1.00 89.06 179 PRO A CA 1
ATOM 1401 C C . PRO A 1 179 ? 17.458 8.123 -19.435 1.00 89.06 179 PRO A C 1
ATOM 1403 O O . PRO A 1 179 ? 17.771 7.061 -18.906 1.00 89.06 179 PRO A O 1
ATOM 1406 N N . LEU A 1 180 ? 18.175 9.237 -19.246 1.00 90.94 180 LEU A N 1
ATOM 1407 C CA . LEU A 1 180 ? 19.408 9.275 -18.444 1.00 90.94 180 LEU A CA 1
ATOM 1408 C C . LEU A 1 180 ? 19.162 9.070 -16.942 1.00 90.94 180 LEU A C 1
ATOM 1410 O O . LEU A 1 180 ? 20.058 8.623 -16.232 1.00 90.94 180 LEU A O 1
ATOM 1414 N N . LYS A 1 181 ? 17.966 9.412 -16.450 1.00 96.00 181 LYS A N 1
ATOM 1415 C CA . LYS A 1 181 ? 17.561 9.239 -15.043 1.00 96.00 181 LYS A CA 1
ATOM 1416 C C . LYS A 1 181 ? 16.656 8.028 -14.834 1.00 96.00 181 LYS A C 1
ATOM 1418 O O . LYS A 1 181 ? 16.493 7.568 -13.710 1.00 96.00 181 LYS A O 1
ATOM 1423 N N . ALA A 1 182 ? 16.123 7.477 -15.919 1.00 96.25 182 ALA A N 1
ATOM 1424 C CA . ALA A 1 182 ? 15.060 6.486 -15.895 1.00 96.25 182 ALA A CA 1
ATOM 1425 C C . ALA A 1 182 ? 15.388 5.176 -15.181 1.00 96.25 182 ALA A C 1
ATOM 1427 O O . ALA A 1 182 ? 14.482 4.457 -14.776 1.00 96.25 182 ALA A O 1
ATOM 1428 N N . ARG A 1 183 ? 16.676 4.844 -15.054 1.00 97.75 183 ARG A N 1
ATOM 1429 C CA . ARG A 1 183 ? 17.117 3.627 -14.371 1.00 97.75 183 ARG A CA 1
ATOM 1430 C C . ARG A 1 183 ? 17.358 3.828 -12.883 1.00 97.75 183 ARG A C 1
ATOM 1432 O O . ARG A 1 183 ? 17.580 2.833 -12.217 1.00 97.75 183 ARG A O 1
ATOM 1439 N N . SER A 1 184 ? 17.359 5.054 -12.365 1.00 97.25 184 SER A N 1
ATOM 1440 C CA . SER A 1 184 ? 17.801 5.310 -10.989 1.00 97.25 184 SER A CA 1
ATOM 1441 C C . SER A 1 184 ? 16.967 6.336 -10.224 1.00 97.25 184 SER A C 1
ATOM 1443 O O . SER A 1 184 ? 17.330 6.726 -9.115 1.00 97.25 184 SER A O 1
ATOM 1445 N N . THR A 1 185 ? 15.841 6.768 -10.794 1.00 97.12 185 THR A N 1
ATOM 1446 C CA . THR A 1 185 ? 14.862 7.620 -10.114 1.00 97.12 185 THR A CA 1
ATOM 1447 C C . THR A 1 185 ? 13.455 7.058 -10.290 1.00 97.12 185 THR A C 1
ATOM 1449 O O . THR A 1 185 ? 13.188 6.550 -11.378 1.00 97.12 185 THR A O 1
ATOM 1452 N N . PRO A 1 186 ? 12.548 7.204 -9.309 1.00 97.06 186 PRO A N 1
ATOM 1453 C CA . PRO A 1 186 ? 11.186 6.691 -9.431 1.00 97.06 186 PRO A CA 1
ATOM 1454 C C . PRO A 1 186 ? 10.390 7.348 -10.561 1.00 97.06 186 PRO A C 1
ATOM 1456 O O . PRO A 1 186 ? 10.662 8.493 -10.925 1.00 97.06 186 PRO A O 1
ATOM 1459 N N . TYR A 1 187 ? 9.373 6.665 -11.085 1.00 96.38 187 TYR A N 1
ATOM 1460 C CA . TYR A 1 187 ? 8.506 7.216 -12.135 1.00 96.38 187 TYR A CA 1
ATOM 1461 C C . TYR A 1 187 ? 7.551 8.293 -11.615 1.00 96.38 187 TYR A C 1
ATOM 1463 O O . TYR A 1 187 ? 7.172 9.175 -12.378 1.00 96.38 187 TYR A O 1
ATOM 1471 N N .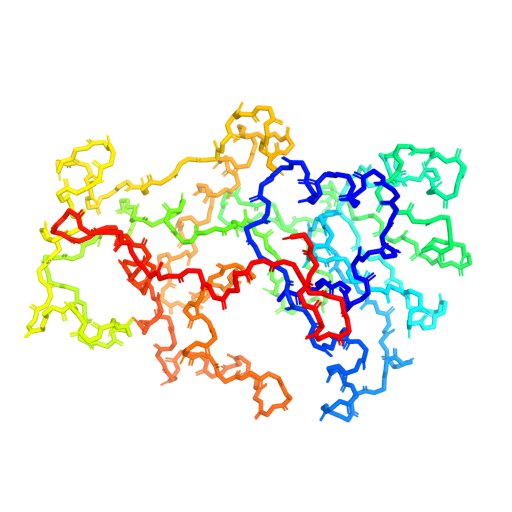 TYR A 1 188 ? 7.167 8.246 -10.343 1.00 95.31 188 TYR A N 1
ATOM 1472 C CA . TYR A 1 188 ? 6.136 9.122 -9.789 1.00 95.31 188 TYR A CA 1
ATOM 1473 C C . TYR A 1 188 ? 6.630 9.833 -8.529 1.00 95.31 188 TYR A C 1
ATOM 1475 O O . TYR A 1 188 ? 7.437 9.293 -7.778 1.00 95.31 188 TYR A O 1
ATOM 1483 N N . ASP A 1 189 ? 6.127 11.045 -8.306 1.00 94.88 189 ASP A N 1
ATOM 1484 C CA . ASP A 1 189 ? 6.210 11.760 -7.031 1.00 94.88 189 ASP A CA 1
ATOM 1485 C C . ASP A 1 189 ? 4.800 11.814 -6.410 1.00 94.88 189 ASP A C 1
ATOM 1487 O O . ASP A 1 189 ? 3.813 11.759 -7.157 1.00 94.88 189 ASP A O 1
ATOM 1491 N N . PRO A 1 190 ? 4.671 11.943 -5.076 1.00 94.38 190 PRO A N 1
ATOM 1492 C CA . PRO A 1 190 ? 3.391 12.248 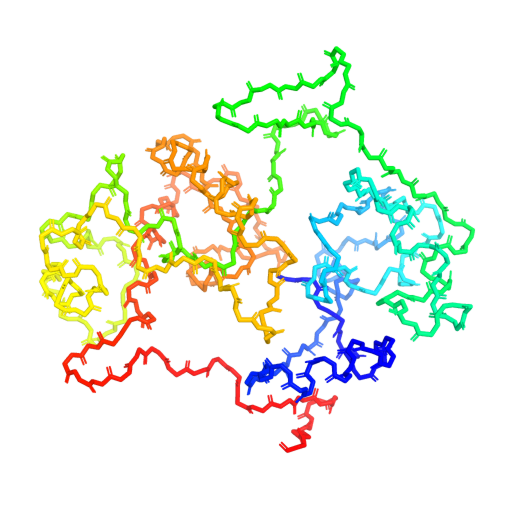-4.444 1.00 94.38 190 PRO A CA 1
ATOM 1493 C C . PRO A 1 190 ? 2.724 13.466 -5.089 1.00 94.38 190 PRO A C 1
ATOM 1495 O O . PRO A 1 190 ? 3.360 14.497 -5.314 1.00 94.38 190 PRO A O 1
ATOM 1498 N N . SER A 1 191 ? 1.437 13.336 -5.414 1.00 92.31 191 SER A N 1
ATOM 1499 C CA . SER A 1 191 ? 0.694 14.399 -6.089 1.00 92.31 191 SER A CA 1
ATOM 1500 C C . SER A 1 191 ? 0.441 15.570 -5.144 1.00 92.31 191 SER A C 1
ATOM 1502 O O . SER A 1 191 ? -0.066 15.381 -4.039 1.00 92.31 191 SER A O 1
ATOM 1504 N N . THR A 1 192 ? 0.732 16.782 -5.618 1.00 93.81 192 THR A N 1
ATOM 1505 C CA . THR A 1 192 ? 0.417 18.053 -4.946 1.00 93.81 192 THR A CA 1
ATOM 1506 C C . THR A 1 192 ? -0.905 18.662 -5.431 1.00 93.81 192 THR A C 1
ATOM 1508 O O . THR A 1 192 ? -1.174 19.828 -5.159 1.00 93.81 192 THR A O 1
ATOM 1511 N N . SER A 1 193 ? -1.686 17.928 -6.233 1.00 90.94 193 SER A N 1
ATOM 1512 C CA . SER A 1 193 ? -3.000 18.380 -6.711 1.00 90.94 193 SER A CA 1
ATOM 1513 C C . SER A 1 193 ? -3.992 18.501 -5.551 1.00 90.94 193 SER A C 1
ATOM 1515 O O . SER A 1 193 ? -3.934 17.712 -4.613 1.00 90.94 193 SER A O 1
ATOM 1517 N N . GLU A 1 194 ? -4.962 19.411 -5.648 1.00 85.50 194 GLU A N 1
ATOM 1518 C CA . GLU A 1 194 ? -6.077 19.505 -4.689 1.00 85.50 194 GLU A CA 1
ATOM 1519 C C . GLU A 1 194 ? -6.938 18.225 -4.665 1.00 85.50 194 GLU A C 1
ATOM 1521 O O . GLU A 1 194 ? -7.539 17.878 -3.650 1.00 85.50 194 GLU A O 1
ATOM 1526 N N . GLU A 1 195 ? -6.954 17.476 -5.770 1.00 86.19 195 GLU A N 1
ATOM 1527 C CA . GLU A 1 195 ? -7.651 16.187 -5.893 1.00 86.19 195 GLU A CA 1
ATOM 1528 C C . GLU A 1 195 ? -6.852 15.015 -5.296 1.00 86.19 195 GLU A C 1
ATOM 1530 O O . GLU A 1 195 ? -7.320 13.876 -5.299 1.00 86.19 195 GLU A O 1
ATOM 1535 N N . SER A 1 196 ? -5.640 15.272 -4.797 1.00 88.69 196 SER A N 1
ATOM 1536 C CA . SER A 1 196 ? -4.758 14.256 -4.227 1.00 88.69 196 SER A CA 1
ATOM 1537 C C . SER A 1 196 ? -5.369 13.583 -2.993 1.00 88.69 196 SER A C 1
ATOM 1539 O O . SER A 1 196 ? -6.211 14.140 -2.277 1.00 88.69 196 SER A O 1
ATOM 1541 N N . TRP A 1 197 ? -4.911 12.356 -2.755 1.00 89.25 197 TRP A N 1
ATOM 1542 C CA . TRP A 1 197 ? -5.127 11.625 -1.508 1.00 89.25 197 TRP A CA 1
ATOM 1543 C C . TRP A 1 197 ? -3.966 11.827 -0.524 1.00 89.25 197 TRP A C 1
ATOM 1545 O O . TRP A 1 197 ? -4.035 11.368 0.601 1.00 89.25 197 TRP A O 1
ATOM 1555 N N . TYR A 1 198 ? -2.893 12.521 -0.906 1.00 91.00 198 TYR A N 1
ATOM 1556 C CA . TYR A 1 198 ? -1.849 12.899 0.046 1.00 91.00 198 TYR A CA 1
ATOM 1557 C C . TYR A 1 198 ? -2.276 14.141 0.834 1.00 91.00 198 TYR A C 1
ATOM 1559 O O . TYR A 1 198 ? -2.517 15.183 0.229 1.00 91.00 198 TYR A O 1
ATOM 1567 N N . ASP A 1 199 ? -2.301 14.040 2.165 1.00 89.94 199 ASP A N 1
ATOM 1568 C CA . ASP A 1 199 ? -2.498 15.196 3.054 1.00 89.94 199 ASP A CA 1
ATOM 1569 C C . ASP A 1 199 ? -1.320 16.171 2.984 1.00 89.94 199 ASP A C 1
ATOM 1571 O O . ASP A 1 199 ? -1.496 17.376 2.816 1.00 89.94 199 ASP A O 1
ATOM 1575 N N . ASP A 1 200 ? -0.104 15.630 3.090 1.00 92.81 200 ASP A N 1
ATOM 1576 C CA . ASP A 1 200 ? 1.147 16.363 2.945 1.00 92.81 200 ASP A CA 1
ATOM 1577 C C . ASP A 1 200 ? 2.047 15.610 1.961 1.00 92.81 200 ASP A C 1
ATOM 1579 O O . ASP A 1 200 ? 2.681 14.603 2.284 1.00 92.81 200 ASP A O 1
ATOM 1583 N N . ALA A 1 201 ? 2.079 16.091 0.719 1.00 94.19 201 ALA A N 1
ATOM 1584 C CA . ALA A 1 201 ? 2.878 15.484 -0.338 1.00 94.19 201 ALA A CA 1
ATOM 1585 C C . ALA A 1 201 ? 4.393 15.575 -0.072 1.00 94.19 201 ALA A C 1
ATOM 1587 O O . ALA A 1 201 ? 5.144 14.719 -0.546 1.00 94.19 201 ALA A O 1
ATOM 1588 N N . ALA A 1 202 ? 4.853 16.592 0.666 1.00 95.00 202 ALA A N 1
ATOM 1589 C CA . ALA A 1 202 ? 6.268 16.760 0.982 1.00 95.00 202 ALA A CA 1
ATOM 1590 C C . ALA A 1 202 ? 6.706 15.749 2.049 1.00 95.00 202 ALA A C 1
ATOM 1592 O O . ALA A 1 202 ? 7.703 15.053 1.852 1.00 95.00 202 ALA A O 1
ATOM 1593 N N . GLU A 1 203 ? 5.926 15.600 3.118 1.00 92.62 203 GLU A N 1
ATOM 1594 C CA . GLU A 1 203 ? 6.192 14.607 4.166 1.00 92.62 203 GLU A CA 1
ATOM 1595 C C . GLU A 1 203 ? 6.042 13.171 3.640 1.00 92.62 203 GLU A C 1
ATOM 1597 O O . GLU A 1 203 ? 6.875 12.300 3.911 1.00 92.62 203 GLU A O 1
ATOM 1602 N N . ALA A 1 204 ? 5.033 12.925 2.795 1.00 93.25 204 ALA A N 1
ATOM 1603 C CA . ALA A 1 204 ? 4.871 11.638 2.123 1.00 93.25 204 ALA A CA 1
ATOM 1604 C C . ALA A 1 204 ? 6.098 11.291 1.272 1.00 93.25 204 ALA A C 1
ATOM 1606 O O . ALA A 1 204 ? 6.556 10.149 1.278 1.00 93.25 204 ALA A O 1
ATOM 1607 N N . LYS A 1 205 ? 6.673 12.273 0.568 1.00 94.62 205 LYS A N 1
ATOM 1608 C CA . LYS A 1 205 ? 7.889 12.064 -0.223 1.00 94.62 205 LYS A CA 1
ATOM 1609 C C . LYS A 1 205 ? 9.077 11.674 0.653 1.00 94.62 205 LYS A C 1
ATOM 1611 O O . LYS A 1 205 ? 9.766 10.719 0.308 1.00 94.62 205 LYS A O 1
ATOM 1616 N N . ILE A 1 206 ? 9.281 12.353 1.782 1.00 93.44 206 ILE A N 1
ATOM 1617 C CA . ILE A 1 206 ? 10.346 12.019 2.743 1.00 93.44 206 ILE A CA 1
ATOM 1618 C C . ILE A 1 206 ? 10.186 10.573 3.233 1.00 93.44 206 ILE A C 1
ATOM 1620 O O . ILE A 1 206 ? 11.146 9.801 3.220 1.00 93.44 206 ILE A O 1
ATOM 1624 N N . SER A 1 207 ? 8.962 10.184 3.594 1.00 91.44 207 SER A N 1
ATOM 1625 C CA . SER A 1 207 ? 8.656 8.830 4.074 1.00 91.44 207 SER A CA 1
ATOM 1626 C C . SER A 1 207 ? 8.927 7.764 3.004 1.00 91.44 207 SER A C 1
ATOM 1628 O O . SER A 1 207 ? 9.590 6.761 3.271 1.00 91.44 207 SER A O 1
ATOM 1630 N N . ILE A 1 208 ? 8.482 8.006 1.766 1.00 93.62 208 ILE A N 1
ATOM 1631 C CA . ILE A 1 208 ? 8.695 7.111 0.618 1.00 93.62 208 ILE A CA 1
ATOM 1632 C C . ILE A 1 208 ? 10.190 6.976 0.290 1.00 93.62 208 ILE A C 1
ATOM 1634 O O . ILE A 1 208 ? 10.667 5.868 0.041 1.00 93.62 208 ILE A O 1
ATOM 1638 N N . GLU A 1 209 ? 10.948 8.074 0.311 1.00 93.12 209 GLU A N 1
ATOM 1639 C CA . GLU A 1 209 ? 12.397 8.058 0.066 1.00 93.12 209 GLU A CA 1
ATOM 1640 C C . GLU A 1 209 ? 13.154 7.289 1.157 1.00 93.12 209 GLU A C 1
ATOM 1642 O O . GLU A 1 209 ? 14.084 6.539 0.846 1.00 93.12 209 GLU A O 1
ATOM 1647 N N . GLY A 1 210 ? 12.710 7.385 2.414 1.00 91.56 210 GLY A N 1
ATOM 1648 C CA . GLY A 1 210 ? 13.251 6.602 3.528 1.00 91.56 210 GLY A CA 1
ATOM 1649 C C . GLY A 1 210 ? 13.103 5.086 3.354 1.00 91.56 210 GLY A C 1
ATOM 1650 O O . GLY A 1 210 ? 13.835 4.320 3.982 1.00 91.56 210 GLY A O 1
ATOM 1651 N N . MET A 1 211 ? 12.213 4.643 2.462 1.00 90.38 211 MET A N 1
ATOM 1652 C CA . MET A 1 211 ? 11.958 3.235 2.165 1.00 90.38 211 MET A CA 1
ATOM 1653 C C . MET A 1 211 ? 12.968 2.617 1.178 1.00 90.38 211 MET A C 1
ATOM 1655 O O . MET A 1 211 ? 13.049 1.393 1.062 1.00 90.38 211 MET A O 1
ATOM 1659 N N . ALA A 1 212 ? 13.759 3.435 0.474 1.00 92.25 212 ALA A N 1
ATOM 1660 C CA . ALA A 1 212 ? 14.632 2.978 -0.611 1.00 92.25 212 ALA A CA 1
ATOM 1661 C C . ALA A 1 212 ? 15.706 1.969 -0.163 1.00 92.25 212 ALA A C 1
ATOM 1663 O O . ALA A 1 212 ? 16.010 1.029 -0.896 1.00 92.25 212 ALA A O 1
ATOM 1664 N N . GLU A 1 213 ? 16.272 2.144 1.034 1.00 92.75 213 GLU A N 1
ATOM 1665 C CA . GLU A 1 213 ? 17.279 1.227 1.590 1.00 92.75 213 GLU A CA 1
ATOM 1666 C C . GLU A 1 213 ? 16.666 -0.130 1.958 1.00 92.75 213 GLU A C 1
ATOM 1668 O O . GLU A 1 213 ? 17.238 -1.174 1.649 1.00 92.75 213 GLU A O 1
ATOM 1673 N N . PHE A 1 214 ? 15.465 -0.122 2.540 1.00 92.12 214 PHE A N 1
ATOM 1674 C CA . PHE A 1 214 ? 14.715 -1.338 2.854 1.00 92.12 214 PHE A CA 1
ATOM 1675 C C . PHE A 1 214 ? 14.333 -2.110 1.595 1.00 92.12 214 PHE A C 1
ATOM 1677 O O . PHE A 1 214 ? 14.498 -3.326 1.524 1.00 92.12 214 PHE A O 1
ATOM 1684 N N . ASP A 1 215 ? 13.867 -1.409 0.562 1.00 94.50 215 ASP A N 1
ATOM 1685 C CA . ASP A 1 215 ? 13.549 -2.044 -0.713 1.00 94.50 215 ASP A CA 1
ATOM 1686 C C . ASP A 1 215 ? 14.790 -2.651 -1.390 1.00 94.50 215 ASP A C 1
ATOM 1688 O O . ASP A 1 215 ? 14.679 -3.653 -2.102 1.00 94.50 215 ASP A O 1
ATOM 1692 N N . ALA A 1 216 ? 15.983 -2.116 -1.112 1.00 95.50 216 ALA A N 1
ATOM 1693 C CA . ALA A 1 216 ? 17.249 -2.643 -1.611 1.00 95.50 216 ALA A CA 1
ATOM 1694 C C . ALA A 1 216 ? 17.765 -3.878 -0.857 1.00 95.50 216 ALA A C 1
ATOM 1696 O O . ALA A 1 216 ? 18.441 -4.711 -1.462 1.00 95.50 216 ALA A O 1
ATOM 1697 N N . ASP A 1 217 ? 17.435 -4.041 0.425 1.00 94.94 217 ASP A N 1
ATOM 1698 C CA . ASP A 1 217 ? 17.957 -5.140 1.246 1.00 94.94 217 ASP A CA 1
ATOM 1699 C C . ASP A 1 217 ? 17.331 -6.488 0.859 1.00 94.94 217 ASP A C 1
ATOM 1701 O O . ASP A 1 217 ? 16.123 -6.690 0.957 1.00 94.94 217 ASP A O 1
ATOM 1705 N N . GLU A 1 218 ? 18.134 -7.466 0.443 1.00 94.69 218 GLU A N 1
ATOM 1706 C CA . GLU A 1 218 ? 17.659 -8.808 0.072 1.00 94.69 218 GLU A CA 1
ATOM 1707 C C . GLU A 1 218 ? 16.957 -9.591 1.202 1.00 94.69 218 GLU A C 1
ATOM 1709 O O . GLU A 1 218 ? 16.324 -10.617 0.935 1.00 94.69 218 GLU A O 1
ATOM 1714 N N . ASN A 1 219 ? 17.060 -9.134 2.450 1.00 93.50 219 ASN A N 1
ATOM 1715 C CA . ASN A 1 219 ? 16.406 -9.694 3.634 1.00 93.50 219 ASN A CA 1
ATOM 1716 C C . ASN A 1 219 ? 15.105 -8.978 4.006 1.00 93.50 219 ASN A C 1
ATOM 1718 O O . ASN A 1 219 ? 14.442 -9.402 4.949 1.00 93.50 219 ASN A O 1
ATOM 1722 N N . VAL A 1 220 ? 14.714 -7.940 3.265 1.00 92.19 220 VAL A N 1
ATOM 1723 C CA . VAL A 1 220 ? 13.475 -7.193 3.494 1.00 92.19 220 VAL A CA 1
ATOM 1724 C C . VAL A 1 220 ? 12.558 -7.321 2.285 1.00 92.19 220 VAL A C 1
ATOM 1726 O O . VAL A 1 220 ? 12.945 -7.035 1.150 1.00 92.19 220 VAL A O 1
ATOM 1729 N N . PHE A 1 221 ? 11.312 -7.728 2.523 1.00 93.31 221 PHE A N 1
ATOM 1730 C CA . PHE A 1 221 ? 10.268 -7.753 1.504 1.00 93.31 221 PHE A CA 1
ATOM 1731 C C . PHE A 1 221 ? 9.277 -6.618 1.733 1.00 93.31 221 PHE A C 1
ATOM 1733 O O . PHE A 1 221 ? 8.476 -6.659 2.661 1.00 93.31 221 PHE A O 1
ATOM 1740 N N . VAL A 1 222 ? 9.341 -5.608 0.866 1.00 92.38 222 VAL A N 1
ATOM 1741 C CA . VAL A 1 222 ? 8.398 -4.489 0.863 1.00 92.38 222 VAL A CA 1
ATOM 1742 C C . VAL A 1 222 ? 7.119 -4.919 0.149 1.00 92.38 222 VAL A C 1
ATOM 1744 O O . VAL A 1 222 ? 7.143 -5.189 -1.055 1.00 92.38 222 VAL A O 1
ATOM 1747 N N . ALA A 1 223 ? 6.016 -4.953 0.893 1.00 91.38 223 ALA A N 1
ATOM 1748 C CA . ALA A 1 223 ? 4.680 -5.273 0.408 1.00 91.38 223 ALA A CA 1
ATOM 1749 C C . ALA A 1 223 ? 3.711 -4.151 0.810 1.00 91.38 223 ALA A C 1
ATOM 1751 O O . ALA A 1 223 ? 3.380 -4.013 1.984 1.00 91.38 223 ALA A O 1
ATOM 1752 N N . ILE A 1 224 ? 3.278 -3.345 -0.161 1.00 92.12 224 ILE A N 1
ATOM 1753 C CA . ILE A 1 224 ? 2.348 -2.225 0.057 1.00 92.12 224 ILE A CA 1
ATOM 1754 C C . ILE A 1 224 ? 0.940 -2.588 -0.422 1.00 92.12 224 ILE A C 1
ATOM 1756 O O . ILE A 1 224 ? 0.781 -3.357 -1.370 1.00 92.12 224 ILE A O 1
ATOM 1760 N N . ALA A 1 225 ? -0.097 -2.033 0.211 1.00 89.25 225 ALA A N 1
ATOM 1761 C CA . ALA A 1 225 ? -1.487 -2.452 -0.009 1.00 89.25 225 ALA A CA 1
ATOM 1762 C C . ALA A 1 225 ? -1.970 -2.300 -1.464 1.00 89.25 225 ALA A C 1
ATOM 1764 O O . ALA A 1 225 ? -2.838 -3.056 -1.904 1.00 89.25 225 ALA A O 1
ATOM 1765 N N . HIS A 1 226 ? -1.393 -1.336 -2.183 1.00 91.12 226 HIS A N 1
ATOM 1766 C CA . HIS A 1 226 ? -1.726 -0.956 -3.556 1.00 91.12 226 HIS A CA 1
ATOM 1767 C C . HIS A 1 226 ? -0.753 -1.518 -4.612 1.00 91.12 226 HIS A C 1
ATOM 1769 O O . HIS A 1 226 ? -0.797 -1.099 -5.767 1.00 91.12 226 HIS A O 1
ATOM 1775 N N . ASP A 1 227 ? 0.135 -2.456 -4.256 1.00 93.56 227 ASP A N 1
ATOM 1776 C CA . ASP A 1 227 ? 0.984 -3.146 -5.238 1.00 93.56 227 ASP A CA 1
ATOM 1777 C C . ASP A 1 227 ? 0.215 -4.317 -5.891 1.00 93.56 227 ASP A C 1
ATOM 1779 O O . ASP A 1 227 ? 0.004 -5.349 -5.239 1.00 93.56 227 ASP A O 1
ATOM 1783 N N . PRO A 1 228 ? -0.190 -4.209 -7.177 1.00 91.69 228 PRO A N 1
ATOM 1784 C CA . PRO A 1 228 ? -0.938 -5.269 -7.857 1.00 91.69 228 PRO A CA 1
ATOM 1785 C C . PRO A 1 228 ? -0.139 -6.574 -7.963 1.00 91.69 228 PRO A C 1
ATOM 1787 O O . PRO A 1 228 ? -0.727 -7.656 -8.021 1.00 91.69 228 PRO A O 1
ATOM 1790 N N . ALA A 1 229 ? 1.195 -6.504 -7.912 1.00 95.12 229 ALA A N 1
ATOM 1791 C CA . ALA A 1 229 ? 2.057 -7.674 -7.975 1.00 95.12 229 ALA A CA 1
ATOM 1792 C C . ALA A 1 229 ? 1.786 -8.659 -6.834 1.00 95.12 229 ALA A C 1
ATOM 1794 O O . ALA A 1 229 ? 1.928 -9.868 -7.018 1.00 95.12 229 ALA A O 1
ATOM 1795 N N . LEU A 1 230 ? 1.382 -8.167 -5.658 1.00 93.69 230 LEU A N 1
ATOM 1796 C CA . LEU A 1 230 ? 1.125 -9.018 -4.496 1.00 93.69 230 LEU A CA 1
ATOM 1797 C C . LEU A 1 230 ? -0.035 -9.982 -4.749 1.00 93.69 230 LEU A C 1
ATOM 1799 O O . LEU A 1 230 ? 0.017 -11.115 -4.281 1.00 93.69 230 LEU A O 1
ATOM 1803 N N . GLN A 1 231 ? -1.041 -9.581 -5.529 1.00 91.44 231 GLN A N 1
ATOM 1804 C CA . GLN A 1 231 ? -2.158 -10.460 -5.884 1.00 91.44 231 GLN A CA 1
ATOM 1805 C C . GLN A 1 231 ? -1.726 -11.603 -6.818 1.00 91.44 231 GLN A C 1
ATOM 1807 O O . GLN A 1 231 ? -2.303 -12.688 -6.774 1.00 91.44 231 GLN A O 1
ATOM 1812 N N . GLU A 1 232 ? -0.716 -11.369 -7.657 1.00 93.00 232 GLU A N 1
ATOM 1813 C CA . GLU A 1 232 ? -0.216 -12.337 -8.641 1.00 93.00 232 GLU A CA 1
ATOM 1814 C C . GLU A 1 232 ? 0.886 -13.247 -8.084 1.00 93.00 232 GLU A C 1
ATOM 1816 O O . GLU A 1 232 ? 1.030 -14.394 -8.511 1.00 93.00 232 GLU A O 1
ATOM 1821 N N . VAL A 1 233 ? 1.696 -12.721 -7.164 1.00 95.00 233 VAL A N 1
ATOM 1822 C CA . VAL A 1 233 ? 2.916 -13.368 -6.667 1.00 95.00 233 VAL A CA 1
ATOM 1823 C C . VAL A 1 233 ? 2.696 -14.025 -5.310 1.00 95.00 233 VAL A C 1
ATOM 1825 O O . VAL A 1 233 ? 3.214 -15.119 -5.072 1.00 95.00 233 VAL A O 1
ATOM 1828 N N . CYS A 1 234 ? 1.961 -13.369 -4.412 1.00 94.50 234 CYS A N 1
ATOM 1829 C CA . CYS A 1 234 ? 1.769 -13.860 -3.057 1.00 94.50 234 CYS A CA 1
ATOM 1830 C C . CYS A 1 234 ? 0.544 -14.763 -2.976 1.00 94.50 234 CYS A C 1
ATOM 1832 O O . CYS A 1 234 ? -0.545 -14.444 -3.456 1.00 94.50 234 CYS A O 1
ATOM 1834 N N . GLU A 1 235 ? 0.716 -15.876 -2.278 1.00 92.75 235 GLU A N 1
ATOM 1835 C CA . GLU A 1 235 ? -0.414 -16.664 -1.814 1.00 92.75 235 GLU A CA 1
ATOM 1836 C C . GLU A 1 235 ? -1.175 -15.856 -0.753 1.00 92.75 235 GLU A C 1
ATOM 1838 O O . GLU A 1 235 ? -0.570 -15.275 0.149 1.00 92.75 235 GLU A O 1
ATOM 1843 N N . GLN A 1 236 ? -2.499 -15.801 -0.879 1.00 88.94 236 GLN A N 1
ATOM 1844 C CA . GLN A 1 236 ? -3.344 -14.927 -0.069 1.00 88.94 236 GLN A CA 1
ATOM 1845 C C . GLN A 1 236 ? -3.904 -15.655 1.158 1.00 88.94 236 GLN A C 1
ATOM 1847 O O . GLN A 1 236 ? -4.112 -16.874 1.150 1.00 88.94 236 GLN A O 1
ATOM 1852 N N . PHE A 1 237 ? -4.213 -14.886 2.203 1.00 90.94 237 PHE A N 1
ATOM 1853 C CA . PHE A 1 237 ? -5.046 -15.361 3.305 1.00 90.94 237 PHE A CA 1
ATOM 1854 C C . PHE A 1 237 ? -6.379 -15.911 2.747 1.00 90.94 237 PHE A C 1
ATOM 1856 O O . PHE A 1 237 ? -6.947 -15.299 1.838 1.00 90.94 237 PHE A O 1
ATOM 1863 N N . PRO A 1 238 ? -6.901 -17.043 3.254 1.00 91.56 238 PRO A N 1
ATOM 1864 C CA . PRO A 1 238 ? -6.475 -17.756 4.465 1.00 91.56 238 PRO A CA 1
ATOM 1865 C C . PRO A 1 238 ? -5.496 -18.912 4.256 1.00 91.56 238 PRO A C 1
ATOM 1867 O O . PRO A 1 238 ? -5.155 -19.618 5.200 1.00 91.56 238 PRO A O 1
ATOM 1870 N N . HIS A 1 239 ? -5.057 -19.152 3.025 1.00 85.12 239 HIS A N 1
ATOM 1871 C CA . HIS A 1 239 ? -4.373 -20.398 2.682 1.00 85.12 239 HIS A CA 1
ATOM 1872 C C . HIS A 1 239 ? -2.852 -20.342 2.853 1.00 85.12 239 HIS A C 1
ATOM 1874 O O . HIS A 1 239 ? -2.184 -21.357 2.661 1.00 85.12 239 HIS A O 1
ATOM 1880 N N . ALA A 1 240 ? -2.299 -19.179 3.203 1.00 84.38 240 ALA A N 1
ATOM 1881 C CA . ALA A 1 240 ? -0.862 -18.983 3.295 1.00 84.38 240 ALA A CA 1
ATOM 1882 C C . ALA A 1 240 ? -0.456 -17.907 4.304 1.00 84.38 240 ALA A C 1
ATOM 1884 O O . ALA A 1 240 ? -1.248 -17.058 4.709 1.00 84.38 240 ALA A O 1
ATOM 1885 N N . THR A 1 241 ? 0.827 -17.944 4.663 1.00 86.50 241 THR A N 1
ATOM 1886 C CA . THR A 1 241 ? 1.521 -16.898 5.415 1.00 86.50 241 THR A CA 1
ATOM 1887 C C . THR A 1 241 ? 2.606 -16.273 4.544 1.00 86.50 241 THR A C 1
ATOM 1889 O O . THR A 1 241 ? 3.064 -16.872 3.566 1.00 86.50 241 THR A O 1
ATOM 1892 N N . MET A 1 242 ? 3.073 -15.084 4.925 1.00 88.06 242 MET A N 1
ATOM 1893 C CA . MET A 1 242 ? 4.156 -14.414 4.204 1.00 88.06 242 MET A CA 1
ATOM 1894 C C . MET A 1 242 ? 5.557 -14.895 4.608 1.00 88.06 242 MET A C 1
ATOM 1896 O O . MET A 1 242 ? 6.523 -14.551 3.940 1.00 88.06 242 MET A O 1
ATOM 1900 N N . ASN A 1 243 ? 5.701 -15.745 5.632 1.00 89.50 243 ASN A N 1
ATOM 1901 C CA . ASN A 1 243 ? 6.997 -16.100 6.239 1.00 89.50 243 ASN A CA 1
ATOM 1902 C C . ASN A 1 243 ? 8.013 -16.744 5.275 1.00 89.50 243 ASN A C 1
ATOM 1904 O O . ASN A 1 243 ? 9.214 -16.713 5.528 1.00 89.50 243 ASN A O 1
ATOM 1908 N N . GLN A 1 244 ? 7.552 -17.343 4.174 1.00 92.56 244 GLN A N 1
ATOM 1909 C CA . GLN A 1 244 ? 8.398 -18.021 3.181 1.00 92.56 244 GLN A CA 1
ATOM 1910 C C . GLN A 1 244 ? 8.658 -17.175 1.925 1.00 92.56 244 GLN A C 1
ATOM 1912 O O . GLN A 1 244 ? 9.100 -17.702 0.905 1.00 92.56 244 GLN A O 1
ATOM 1917 N N . TRP A 1 245 ? 8.402 -15.865 1.973 1.00 95.06 245 TRP A N 1
ATOM 1918 C CA . TRP A 1 245 ? 8.554 -14.972 0.822 1.00 95.06 245 TRP A CA 1
ATOM 1919 C C . TRP A 1 245 ? 9.943 -15.071 0.162 1.00 95.06 245 TRP A C 1
ATOM 1921 O O . TRP A 1 245 ? 10.035 -15.022 -1.066 1.00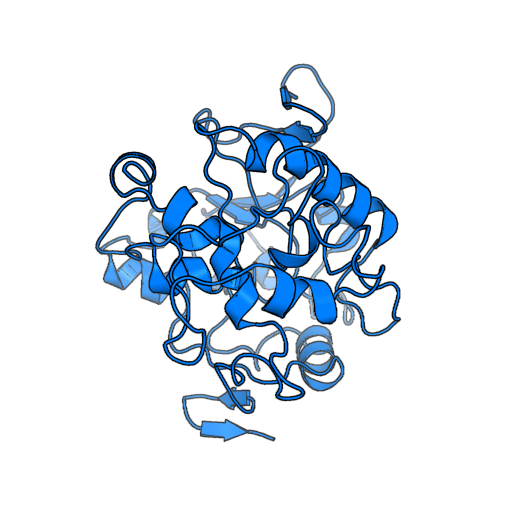 95.06 245 TRP A O 1
ATOM 1931 N N . LYS A 1 246 ? 11.021 -15.250 0.951 1.00 95.62 246 LYS A N 1
ATOM 1932 C CA . LYS A 1 246 ? 12.405 -15.278 0.439 1.00 95.62 246 LYS A CA 1
ATOM 1933 C C . LYS A 1 246 ? 12.685 -16.558 -0.346 1.00 95.62 246 LYS A C 1
ATOM 1935 O O . LYS A 1 246 ? 13.176 -16.482 -1.468 1.00 95.62 246 LYS A O 1
ATOM 1940 N N . SER A 1 247 ? 12.317 -17.726 0.191 1.00 95.38 247 SER A N 1
ATOM 1941 C CA . SER A 1 247 ? 12.495 -19.013 -0.505 1.00 95.38 247 SER A CA 1
ATOM 1942 C C . SER A 1 247 ? 11.573 -19.157 -1.716 1.00 95.38 247 SER A C 1
ATOM 1944 O O . SER A 1 247 ? 11.967 -19.759 -2.710 1.00 95.38 247 SER A O 1
ATOM 1946 N N . LYS A 1 248 ? 10.381 -18.550 -1.670 1.00 95.75 248 LYS A N 1
ATOM 1947 C CA . LYS A 1 248 ? 9.461 -18.448 -2.814 1.00 95.75 248 LYS A CA 1
ATOM 1948 C C . LYS A 1 248 ? 9.851 -17.352 -3.810 1.00 95.75 248 LYS A C 1
ATOM 1950 O O . LYS A 1 248 ? 9.169 -17.172 -4.813 1.00 95.75 248 LYS A O 1
ATOM 1955 N N . GLN A 1 249 ? 10.932 -16.614 -3.549 1.00 96.88 249 GLN A N 1
ATOM 1956 C CA . GLN A 1 2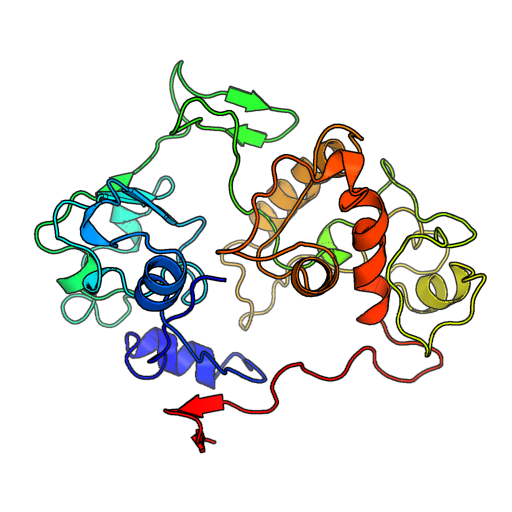49 ? 11.440 -15.534 -4.397 1.00 96.88 249 GLN A CA 1
ATOM 1957 C C . GLN A 1 249 ? 10.397 -14.446 -4.707 1.00 96.88 249 GLN A C 1
ATOM 1959 O O . GLN A 1 249 ? 10.457 -13.818 -5.763 1.00 96.88 249 GLN A O 1
ATOM 1964 N N . TRP A 1 250 ? 9.441 -14.198 -3.807 1.00 97.19 250 TRP A N 1
ATOM 1965 C CA . TRP A 1 250 ? 8.362 -13.235 -4.051 1.00 97.19 250 TRP A CA 1
ATOM 1966 C C . TRP A 1 250 ? 8.894 -11.833 -4.330 1.00 97.19 250 TRP A C 1
ATOM 1968 O O . TRP A 1 250 ? 8.451 -11.204 -5.284 1.00 97.19 250 TRP A O 1
ATOM 1978 N N . LYS A 1 251 ? 9.928 -11.400 -3.594 1.00 96.88 251 LYS A N 1
ATOM 1979 C CA . LYS A 1 251 ? 10.616 -10.131 -3.856 1.00 96.88 251 LYS A CA 1
ATOM 1980 C C . LYS A 1 251 ? 11.106 -10.031 -5.302 1.00 96.88 251 LYS A C 1
ATOM 1982 O O . LYS A 1 251 ? 10.825 -9.046 -5.966 1.00 96.88 251 LYS A O 1
ATOM 1987 N N . LEU A 1 252 ? 11.806 -11.048 -5.807 1.00 96.62 252 LEU A N 1
ATOM 1988 C CA . LEU A 1 252 ? 12.348 -11.039 -7.171 1.00 96.62 252 LEU A CA 1
ATOM 1989 C C . LEU A 1 252 ? 11.235 -11.036 -8.233 1.00 96.62 252 LEU A C 1
ATOM 1991 O O . LEU A 1 252 ? 11.345 -10.353 -9.252 1.00 96.62 252 LEU A O 1
ATOM 1995 N N . GLN A 1 253 ? 10.157 -11.779 -7.977 1.00 97.81 253 GLN A N 1
ATOM 1996 C CA . GLN A 1 253 ? 9.016 -11.885 -8.884 1.00 97.81 253 GLN A CA 1
ATOM 1997 C C . GLN A 1 253 ? 8.190 -10.591 -8.965 1.00 97.81 253 GLN A C 1
ATOM 1999 O O . GLN A 1 253 ? 7.685 -10.268 -10.042 1.00 97.81 253 GLN A O 1
ATOM 2004 N N . SER A 1 254 ? 8.063 -9.846 -7.860 1.00 97.50 254 SER A N 1
ATOM 2005 C CA . SER A 1 254 ? 7.238 -8.634 -7.785 1.00 97.50 254 SER A CA 1
ATOM 2006 C C . SER A 1 254 ? 8.000 -7.325 -8.008 1.00 97.50 254 SER A C 1
ATOM 2008 O O . SER A 1 254 ? 7.386 -6.348 -8.429 1.00 97.50 254 SER A O 1
ATOM 2010 N N . HIS A 1 255 ? 9.321 -7.273 -7.783 1.00 97.50 255 HIS A N 1
ATOM 2011 C CA . HIS A 1 255 ? 10.073 -6.007 -7.713 1.00 97.50 255 HIS A CA 1
ATOM 2012 C C . HIS A 1 255 ? 9.842 -5.075 -8.919 1.00 97.50 255 HIS A C 1
ATOM 2014 O O . HIS A 1 255 ? 9.560 -3.888 -8.742 1.00 97.50 255 HIS A O 1
ATOM 2020 N N . TRP A 1 256 ? 9.902 -5.621 -10.139 1.00 97.88 256 TRP A N 1
ATOM 2021 C CA . TRP A 1 256 ? 9.681 -4.888 -11.394 1.00 97.88 256 TRP A CA 1
ATOM 2022 C C . TRP A 1 256 ? 8.294 -5.128 -12.019 1.00 97.88 256 TRP A C 1
ATOM 2024 O O . TRP A 1 256 ? 8.060 -4.715 -13.152 1.00 97.88 256 TRP A O 1
ATOM 2034 N N . ASN A 1 257 ? 7.353 -5.775 -11.323 1.00 97.75 257 ASN A N 1
ATOM 2035 C CA . ASN A 1 257 ? 6.023 -6.076 -11.876 1.00 97.75 257 ASN A CA 1
ATOM 2036 C C . ASN A 1 257 ? 5.215 -4.800 -12.182 1.00 97.75 257 ASN A C 1
ATOM 2038 O O . ASN A 1 257 ? 4.481 -4.773 -13.166 1.00 97.75 257 ASN A O 1
ATOM 2042 N N . PHE A 1 258 ? 5.435 -3.700 -11.450 1.00 96.94 258 PHE A N 1
ATOM 2043 C CA . PHE A 1 258 ? 4.776 -2.411 -11.718 1.00 96.94 258 PHE A CA 1
ATOM 2044 C C . PHE A 1 258 ? 5.014 -1.867 -13.139 1.00 96.94 258 PHE A C 1
ATOM 2046 O O . PHE A 1 258 ? 4.267 -1.010 -13.604 1.00 96.94 258 PHE A O 1
ATOM 2053 N N . LEU A 1 259 ? 6.030 -2.365 -13.857 1.00 97.00 259 LEU A N 1
ATOM 2054 C CA . LEU A 1 259 ? 6.255 -2.041 -15.267 1.00 97.00 259 LEU A CA 1
ATOM 2055 C C . LEU A 1 259 ? 5.073 -2.460 -16.156 1.00 97.00 259 LEU A C 1
ATOM 2057 O O . LEU A 1 259 ? 4.847 -1.850 -17.200 1.00 97.00 259 LEU A O 1
ATOM 2061 N N . ASN A 1 260 ? 4.272 -3.440 -15.728 1.00 96.81 260 ASN A N 1
ATOM 2062 C CA . ASN A 1 260 ? 3.032 -3.809 -16.405 1.00 96.81 260 ASN A CA 1
ATOM 2063 C C . ASN A 1 260 ? 1.980 -2.683 -16.388 1.00 96.81 260 ASN A C 1
ATOM 2065 O O . ASN A 1 260 ? 1.111 -2.642 -17.259 1.00 96.81 260 ASN A O 1
ATOM 2069 N N . GLU A 1 261 ? 2.070 -1.748 -15.444 1.00 95.56 261 GLU A N 1
ATOM 2070 C CA . GLU A 1 261 ? 1.175 -0.589 -15.340 1.00 95.56 261 GLU A CA 1
ATOM 2071 C C . GLU A 1 261 ? 1.648 0.590 -16.210 1.00 95.56 261 GLU A C 1
ATOM 2073 O O . GLU A 1 261 ? 0.909 1.550 -16.430 1.00 95.56 261 GLU A O 1
ATOM 2078 N N . LEU A 1 262 ? 2.873 0.529 -16.744 1.00 95.25 262 LEU A N 1
ATOM 2079 C CA . LEU A 1 262 ? 3.436 1.585 -17.579 1.00 95.25 262 LEU A CA 1
ATOM 2080 C C . LEU A 1 262 ? 2.998 1.460 -19.050 1.00 95.25 262 LEU A C 1
ATOM 2082 O O . LEU A 1 262 ? 2.773 0.348 -19.555 1.00 95.25 262 LEU A O 1
ATOM 2086 N N . PRO A 1 263 ? 2.907 2.599 -19.767 1.00 93.62 263 PRO A N 1
ATOM 2087 C CA . PRO A 1 263 ? 2.632 2.593 -21.194 1.00 93.62 263 PRO A CA 1
ATOM 2088 C C . PRO A 1 263 ? 3.766 1.922 -21.977 1.00 93.62 263 PRO A C 1
ATOM 2090 O O . PRO A 1 263 ? 4.943 2.059 -21.646 1.00 93.62 263 PRO A O 1
ATOM 2093 N N . LEU A 1 264 ? 3.410 1.229 -23.058 1.00 90.81 264 LEU A N 1
ATOM 2094 C CA . LEU A 1 264 ? 4.354 0.537 -23.936 1.00 90.81 264 LEU A CA 1
ATOM 2095 C C . LEU A 1 264 ? 3.980 0.783 -25.399 1.00 90.81 264 LEU A C 1
ATOM 2097 O O . LEU A 1 264 ? 2.855 0.511 -25.810 1.00 90.81 264 LEU A O 1
ATOM 2101 N N . GLY A 1 265 ? 4.918 1.299 -26.199 1.00 85.06 265 GLY A N 1
ATOM 2102 C CA . GLY A 1 265 ? 4.694 1.516 -27.636 1.00 85.06 265 GLY A CA 1
ATOM 2103 C C . GLY A 1 265 ? 3.541 2.480 -27.954 1.00 85.06 265 GLY A C 1
ATOM 2104 O O . GLY A 1 265 ? 2.837 2.291 -28.943 1.00 85.06 265 GLY A O 1
ATOM 2105 N N . GLY A 1 266 ? 3.308 3.479 -27.096 1.00 84.75 266 GLY A N 1
ATOM 2106 C CA . GLY A 1 266 ? 2.206 4.440 -27.237 1.00 84.75 266 GLY A CA 1
ATOM 2107 C C . GLY A 1 266 ? 0.833 3.913 -26.805 1.00 84.75 266 GLY A C 1
ATOM 2108 O O . GLY A 1 266 ? -0.139 4.661 -26.861 1.00 84.75 266 GLY A O 1
ATOM 2109 N N . GLN A 1 267 ? 0.745 2.659 -26.356 1.00 89.88 267 GLN A N 1
ATOM 2110 C CA . GLN A 1 267 ? -0.452 2.107 -25.726 1.00 89.88 267 GLN A CA 1
ATOM 2111 C C . GLN A 1 267 ? -0.381 2.295 -24.205 1.00 89.88 267 GLN A C 1
ATOM 2113 O O . GLN A 1 267 ? 0.726 2.284 -23.654 1.00 89.88 267 GLN A O 1
ATOM 2118 N N . PRO A 1 268 ? -1.524 2.469 -23.517 1.00 91.31 268 PRO A N 1
ATOM 2119 C CA . PRO A 1 268 ? -1.554 2.515 -22.058 1.00 91.31 268 PRO A CA 1
ATOM 2120 C C . PRO A 1 268 ? -1.041 1.204 -21.438 1.00 91.31 268 PRO A C 1
ATOM 2122 O O . PRO A 1 268 ? -0.861 0.197 -22.129 1.00 91.31 268 PRO A O 1
ATOM 2125 N N . GLY A 1 269 ? -0.787 1.234 -20.127 1.00 92.06 269 GLY A N 1
ATOM 2126 C CA . GLY A 1 269 ? -0.486 0.039 -19.340 1.00 92.06 269 GLY A CA 1
ATOM 2127 C C . GLY A 1 269 ? -1.683 -0.908 -19.217 1.00 92.06 269 GLY A C 1
ATOM 2128 O O . GLY A 1 269 ? -2.562 -0.950 -20.084 1.00 92.06 269 GLY A O 1
ATOM 2129 N N . ARG A 1 270 ? -1.729 -1.691 -18.138 1.00 92.88 270 ARG A N 1
ATOM 2130 C CA . ARG A 1 270 ? -2.863 -2.581 -17.865 1.00 92.88 270 ARG A CA 1
ATOM 2131 C C . ARG A 1 270 ? -4.196 -1.818 -17.814 1.00 92.88 270 ARG A C 1
ATOM 2133 O O . ARG A 1 270 ? -4.247 -0.651 -17.415 1.00 92.88 270 ARG A O 1
ATOM 2140 N N . PRO A 1 271 ? -5.298 -2.467 -18.229 1.00 91.25 271 PRO A N 1
ATOM 2141 C CA . PRO A 1 271 ? -6.623 -1.918 -18.003 1.00 91.25 271 PRO A CA 1
ATOM 2142 C C . PRO A 1 271 ? -6.917 -1.868 -16.500 1.00 91.25 271 PRO A C 1
ATOM 2144 O O . PRO A 1 271 ? -6.349 -2.616 -15.706 1.00 91.25 271 PRO A O 1
ATOM 2147 N N . LYS A 1 272 ? -7.870 -1.019 -16.119 1.00 88.00 272 LYS A N 1
ATOM 2148 C CA . LYS A 1 272 ? -8.381 -0.970 -14.747 1.00 88.00 272 LYS A CA 1
ATOM 2149 C C . LYS A 1 272 ? -8.899 -2.352 -14.331 1.00 88.00 272 LYS A C 1
ATOM 2151 O O . LYS A 1 272 ? -9.649 -2.971 -15.084 1.00 88.00 272 LYS A O 1
ATOM 2156 N N . LEU A 1 273 ? -8.562 -2.790 -13.115 1.00 88.12 273 LEU A N 1
ATOM 2157 C CA . LEU A 1 273 ? -9.071 -4.046 -12.541 1.00 88.12 273 LEU A CA 1
ATOM 2158 C C . LEU A 1 273 ? -10.597 -4.029 -12.385 1.00 88.12 273 LEU A C 1
ATOM 2160 O O . LEU A 1 273 ? -11.263 -5.050 -12.541 1.00 88.12 273 LEU A O 1
ATOM 2164 N N . VAL A 1 274 ? -11.148 -2.851 -12.090 1.00 89.69 274 VAL A N 1
ATOM 2165 C CA . VAL A 1 274 ? -12.582 -2.611 -11.957 1.00 89.69 274 VAL A CA 1
ATOM 2166 C C . VAL A 1 274 ? -12.935 -1.364 -12.758 1.00 89.69 274 VAL A C 1
ATOM 2168 O O . VAL A 1 274 ? -12.298 -0.322 -12.605 1.00 89.69 274 VAL A O 1
ATOM 2171 N N . ASP A 1 275 ? -13.959 -1.468 -13.605 1.00 88.50 275 ASP A N 1
ATOM 2172 C CA . ASP A 1 275 ? -14.535 -0.332 -14.323 1.00 88.50 275 ASP A CA 1
ATOM 2173 C C . ASP A 1 275 ? -15.891 0.049 -13.715 1.00 88.50 275 ASP A C 1
ATOM 2175 O O . ASP A 1 275 ? -16.867 -0.701 -13.815 1.00 88.50 275 ASP A O 1
ATOM 2179 N N . GLY A 1 276 ? -15.947 1.225 -13.090 1.00 91.50 276 GLY A N 1
ATOM 2180 C CA . GLY A 1 276 ? -17.130 1.724 -12.396 1.00 91.50 276 GLY A CA 1
ATOM 2181 C C . GLY A 1 276 ? -17.253 1.248 -10.949 1.00 91.50 276 GLY A C 1
ATOM 2182 O O . GLY A 1 276 ? -16.481 0.432 -10.443 1.00 91.50 276 GLY A O 1
ATOM 2183 N N . ARG A 1 277 ? -18.232 1.809 -10.245 1.00 92.19 277 ARG A N 1
ATOM 2184 C CA . ARG A 1 277 ? -18.480 1.522 -8.829 1.00 92.19 277 ARG A CA 1
ATOM 2185 C C . ARG A 1 277 ? -19.574 0.472 -8.712 1.00 92.19 277 ARG A C 1
ATOM 2187 O O . ARG A 1 277 ? -20.516 0.493 -9.494 1.00 92.19 277 ARG A O 1
ATOM 2194 N N . PHE A 1 278 ? -19.475 -0.434 -7.749 1.00 94.81 278 PHE A N 1
ATOM 2195 C CA . PHE A 1 278 ? -20.441 -1.515 -7.558 1.00 94.81 278 PHE A CA 1
ATOM 2196 C C . PHE A 1 278 ? -21.094 -1.426 -6.179 1.00 94.81 278 PHE A C 1
ATOM 2198 O O . PHE A 1 278 ? -20.397 -1.259 -5.179 1.00 94.81 278 PHE A O 1
ATOM 2205 N N . ARG A 1 279 ? -22.423 -1.567 -6.129 1.00 94.00 279 ARG A N 1
ATOM 2206 C CA . ARG A 1 279 ? -23.213 -1.757 -4.903 1.00 94.00 279 ARG A CA 1
ATOM 2207 C C . ARG A 1 279 ? -23.915 -3.102 -4.982 1.00 94.00 279 ARG A C 1
ATOM 2209 O O . ARG A 1 279 ? -24.643 -3.347 -5.938 1.00 94.00 279 ARG A O 1
ATOM 2216 N N . ASP A 1 280 ? -23.626 -3.992 -4.037 1.00 91.12 280 ASP A N 1
ATOM 2217 C CA . ASP A 1 280 ? -24.174 -5.357 -3.993 1.00 91.12 280 ASP A CA 1
ATOM 2218 C C . ASP A 1 280 ? -24.058 -6.116 -5.331 1.00 91.12 280 ASP A C 1
ATOM 2220 O O . ASP A 1 280 ? -24.982 -6.781 -5.795 1.00 91.12 280 ASP A O 1
ATOM 2224 N N . GLY A 1 281 ? -22.905 -5.981 -5.996 1.00 89.94 281 GLY A N 1
ATOM 2225 C CA . GLY A 1 281 ? -22.632 -6.616 -7.291 1.00 89.94 281 GLY A CA 1
ATOM 2226 C C . GLY A 1 281 ? -23.263 -5.923 -8.505 1.00 89.94 281 GLY A C 1
ATOM 2227 O O . GLY A 1 281 ? -23.017 -6.345 -9.635 1.00 89.94 281 GLY A O 1
ATOM 2228 N N . VAL A 1 282 ? -24.012 -4.837 -8.311 1.00 92.88 282 VAL A N 1
ATOM 2229 C CA . VAL A 1 282 ? -24.620 -4.035 -9.382 1.00 92.88 282 VAL A CA 1
ATOM 2230 C C . VAL A 1 282 ? -23.789 -2.780 -9.629 1.00 92.88 282 VAL A C 1
ATOM 2232 O O . VAL A 1 282 ? -23.472 -2.047 -8.695 1.00 92.88 282 VAL A O 1
ATOM 2235 N N . ARG A 1 283 ? -23.436 -2.506 -10.891 1.00 92.62 283 ARG A N 1
ATOM 2236 C CA . ARG A 1 283 ? -22.723 -1.274 -11.264 1.00 92.62 283 ARG A CA 1
ATOM 2237 C C . ARG A 1 283 ? -23.618 -0.051 -11.018 1.00 92.62 283 ARG A C 1
ATOM 2239 O O . ARG A 1 283 ? -24.772 -0.044 -11.439 1.00 92.62 283 ARG A O 1
ATOM 2246 N N . VAL A 1 284 ? -23.079 0.977 -10.370 1.00 88.62 284 VAL A N 1
ATOM 2247 C CA . VAL A 1 284 ? -23.734 2.260 -10.088 1.00 88.62 284 VAL A CA 1
ATOM 2248 C C . VAL A 1 284 ? -22.890 3.427 -10.603 1.00 88.62 284 VAL A C 1
ATOM 2250 O O . VAL A 1 284 ? -21.665 3.436 -10.443 1.00 88.62 284 VAL A O 1
ATOM 2253 N N . GLY A 1 285 ? -23.565 4.430 -11.174 1.00 73.75 285 GLY A N 1
ATOM 2254 C CA . GLY A 1 285 ? -22.925 5.577 -11.825 1.00 73.75 285 GLY A CA 1
ATOM 2255 C C . GLY A 1 285 ? -22.427 5.218 -13.212 1.00 73.75 285 GLY A C 1
ATOM 2256 O O . GLY A 1 285 ? -21.246 4.820 -13.319 1.00 73.75 285 GLY A O 1
#

pLDDT: mean 92.72, std 5.37, range [67.88, 98.31]

Foldseek 3Di:
DQAEQQNVPFQPLLNVLCVPLCVQEDHDPDGPCRQCVVLVHHLAPAQEDEFLDDHNRRPTDLLSHDLNYEYEYEPPCCVVAPPDPPVDSNHRHHNSSPPSHHYHYDDLDDDQWDDDQPDIDHDPPVPPDDDAQDQELLQQPDAQLFFQDQFQDPLADEDPVADPSHGCCQFQPVQPVHNVCSRHHGSDAQDPDPSGPDPDSVVSSSSSNSCNVQLNDLPHDDDHPNQPLCVVQPDDPPPDDCPCCNVSVSSSHRNCHSCQQCDGPNHGHDDDPGGAYDDPNHGDD

InterPro domains:
  IPR001279 Metallo-beta-lactamase [PF00753] (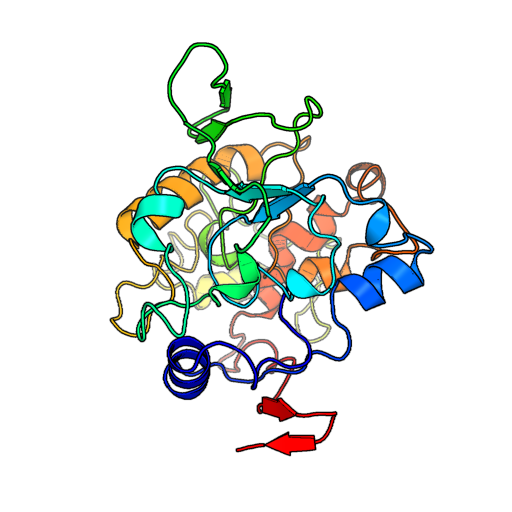36-74)
  IPR036866 Ribonuclease Z/Hydroxyacylglutathione hydrolase-like [G3DSA:3.60.15.10] (2-124)
  IPR036866 Ribonuclease Z/Hydroxyacylglutathione hydrolase-like [SSF56281] (34-122)
  IPR051013 N-acyl homoserine lactonase-like [PTHR42978] (22-247)

Sequence (285 aa):
MGSRKDWWNLPPVVVEAIEAKGVPGIRIDKDISEILSTGEVDPKTIDAVVWSHYHWDHVGNIQRFPLSTDIVVGSGFKKSFTPGYPTNSASPFYDADFEGRTIQEISFAGDQILKIGQLQAFDYFGDQSCGDISHFPGTYRPTNHVPMPETIPSETKLDHRIPQPCPCTLFTACHPRGPLKARSTPYYDPSTSEESWYDDAAEAKISIEGMAEFDADENVFVAIAHDPALQEVCEQFPHATMNQWKSKQWKLQSHWNFLNELPLGGQPGRPKLVDGRFRDGVRVG

Organism: NCBI:txid798079

Secondary structure (DSSP, 8-state):
----TTGGGS-HHHHHHHHHTT--EE-----HHHHHHHTT--GGG--EEE-SSSSHHHH--GGGS-TTSEEEE-TTHHHHH-S-BTTSTT-SSBGGGTTT--EEE--S-STT-EEETTEEE--SSSS-------S-GGGT-S-SSSPPPSEE-TTS---TTS-SSEETHHHHTT-TT-TTTTTTS-S-----STT-S-S-HHHHHHHHHHTHHHHH-TT-----TT-THHHHHSPPTTS--STTTTTTTHHHHHTTGGGGGS-BTTB-SSPPSS-EEEETTEEE-